Protein 5IQO (pdb70)

Sequence (292 aa):
AKPCCTVSTTNATVDLGDLYSFSLMSAGAASAWHHDVALELTNCCPVGTSRVTASFSGAADSTGYYKNQGTAQNIIQLELQDDSGNTLNTGATKTVQVDDSSQSAHFPLQVRALTVNGGATQGTIEAVIEITYTYSADSRIRIRGYVRNNGAKPCCTVSTTTNATVDLGDLYSFSLMSAGAASAWHDVALELTNCCPVGTSRVTASFSGAADSTGYYKNQGTAQNIQLELQDDSGNTLNTGATKTVQVDDSSSQSAHFPLQQVRALTVNGGATQGTIEAVIEITTYTYSADSRIRIRGYVRN

InterPro domains:
  IPR008966 Adhesion domain superfamily [SSF49401] (27-166)
  IPR036937 Fimbrial-type adhesion domain superfamily [G3DSA:2.60.40.1090] (36-166)
  IPR050263 Bacterial Fimbrial Adherence [PTHR33420] (6-166)

B-factor: mean 20.84, std 8.75, range [9.79, 60.0]

Structure (mmCIF, N/CA/C/O backbone):
data_5IQO
#
_entry.id   5IQO
#
_cell.length_a   48.060
_cell.length_b   61.850
_cell.length_c   50.280
_cell.angle_alpha   90.00
_cell.angle_beta   109.12
_cell.angle_gamma   90.00
#
_symmetry.space_group_name_H-M   'P 1 21 1'
#
loop_
_entity.id
_entity.type
_entity.pdbx_description
1 polymer 'Protein FimG'
2 polymer 'Protein FimF'
3 non-polymer 'COBALT (II) ION'
4 non-polymer 1,2-ETHANEDIOL
5 non-polymer 'PENTAETHYLENE GLYCOL'
6 water water
#
loop_
_atom_site.group_PDB
_atom_site.id
_atom_site.type_symbol
_atom_site.label_atom_id
_atom_site.label_alt_id
_atom_site.label_comp_id
_atom_site.label_asym_id
_atom_site.label_entity_id
_atom_site.label_seq_id
_atom_site.pdbx_PDB_ins_code
_atom_site.Cartn_x
_atom_site.Cartn_y
_atom_site.Cartn_z
_atom_site.occupancy
_atom_site.B_iso_or_equiv
_atom_site.auth_seq_id
_atom_site.auth_comp_id
_atom_site.auth_asym_id
_atom_site.auth_atom_id
_atom_site.pdbx_PDB_model_num
ATOM 1 N N . ALA A 1 1 ? 61.143 16.827 -21.351 1.00 41.69 13 ALA A N 1
ATOM 2 C CA . ALA A 1 1 ? 60.323 17.907 -20.813 1.00 41.20 13 ALA A CA 1
ATOM 3 C C . ALA A 1 1 ? 61.057 18.622 -19.687 1.00 40.61 13 ALA A C 1
ATOM 4 O O . ALA A 1 1 ? 62.058 18.118 -19.177 1.00 41.88 13 ALA A O 1
ATOM 10 N N . LYS A 1 2 ? 60.560 19.793 -19.299 1.00 38.51 14 LYS A N 1
ATOM 11 C CA . LYS A 1 2 ? 61.170 20.556 -18.217 1.00 37.03 14 LYS A CA 1
ATOM 12 C C . LYS A 1 2 ? 60.971 19.821 -16.889 1.00 32.72 14 LYS A C 1
ATOM 13 O O . LYS A 1 2 ? 59.941 19.186 -16.676 1.00 32.51 14 LYS A O 1
ATOM 32 N N . PRO A 1 3 ? 61.960 19.902 -15.989 1.00 29.77 15 PRO A N 1
ATOM 33 C CA . PRO A 1 3 ? 61.835 19.162 -14.734 1.00 28.34 15 PRO A CA 1
ATOM 34 C C . PRO A 1 3 ? 60.945 19.830 -13.695 1.00 27.23 15 PRO A C 1
ATOM 35 O O . PRO A 1 3 ? 60.665 21.034 -13.748 1.00 27.29 15 PRO A O 1
ATOM 46 N N . CYS A 1 4 ? 60.488 19.000 -12.766 1.00 26.28 16 CYS A N 1
ATOM 47 C CA A CYS A 1 4 ? 59.755 19.453 -11.593 0.53 25.96 16 CYS A CA 1
ATOM 48 C CA B CYS A 1 4 ? 59.756 19.457 -11.597 0.47 25.72 16 CYS A CA 1
ATOM 49 C C . CYS A 1 4 ? 60.745 19.782 -10.491 1.00 25.79 16 CYS A C 1
ATOM 50 O O . CYS A 1 4 ? 61.946 19.562 -10.634 1.00 26.80 16 CYS A O 1
ATOM 61 N N . THR A 1 5 ? 60.223 20.304 -9.393 1.00 23.61 17 THR A N 1
ATOM 62 C CA . THR A 1 5 ? 61.001 20.543 -8.192 1.00 24.01 17 THR A CA 1
ATOM 63 C C . THR A 1 5 ? 60.905 19.316 -7.309 1.00 21.44 17 THR A C 1
ATOM 64 O O . THR A 1 5 ? 59.816 18.843 -7.024 1.00 21.07 17 THR A O 1
ATOM 75 N N . VAL A 1 6 ? 62.043 18.797 -6.882 1.00 19.72 18 VAL A N 1
ATOM 76 C CA . VAL A 1 6 ? 62.041 17.663 -5.971 1.00 17.91 18 VAL A CA 1
ATOM 77 C C . VAL A 1 6 ? 61.696 18.176 -4.577 1.00 18.00 18 VAL A C 1
ATOM 78 O O . VAL A 1 6 ? 62.423 18.988 -4.008 1.00 22.13 18 VAL A O 1
ATOM 91 N N . SER A 1 7 ? 60.576 17.706 -4.036 1.00 16.03 19 SER A N 1
ATOM 92 C CA . SER A 1 7 ? 60.136 18.082 -2.697 1.00 17.24 19 SER A CA 1
ATOM 93 C C . SER A 1 7 ? 60.820 17.241 -1.632 1.00 16.92 19 SER A C 1
ATOM 94 O O . SER A 1 7 ? 61.311 17.762 -0.637 1.00 18.55 19 SER A O 1
ATOM 102 N N . THR A 1 8 ? 60.832 15.933 -1.840 1.00 16.57 20 THR A N 1
ATOM 103 C CA . THR A 1 8 ? 61.461 14.986 -0.909 1.00 15.58 20 THR A CA 1
ATOM 104 C C . THR A 1 8 ? 62.842 14.583 -1.410 1.00 15.42 20 THR A C 1
ATOM 105 O O . THR A 1 8 ? 62.989 13.602 -2.131 1.00 17.31 20 THR A O 1
ATOM 116 N N . THR A 1 9 ? 63.849 15.363 -1.052 1.00 16.99 21 THR A N 1
ATOM 117 C CA . THR A 1 9 ? 65.219 15.065 -1.442 1.00 17.50 21 THR A CA 1
ATOM 118 C C . THR A 1 9 ? 65.807 13.914 -0.626 1.00 16.86 21 THR A C 1
ATOM 119 O O . THR A 1 9 ? 66.668 13.178 -1.090 1.00 18.63 21 THR A O 1
ATOM 130 N N . ASN A 1 10 ? 65.376 13.812 0.620 1.00 15.28 22 ASN A N 1
ATOM 131 C CA . ASN A 1 10 ? 65.727 12.707 1.479 1.00 14.24 22 ASN A CA 1
ATOM 132 C C . ASN A 1 10 ? 64.450 12.195 2.059 1.00 14.51 22 ASN A C 1
ATOM 133 O O . ASN A 1 10 ? 63.582 12.980 2.433 1.00 15.56 22 ASN A O 1
ATOM 144 N N . ALA A 1 11 ? 64.332 10.886 2.129 1.00 13.22 23 ALA A N 1
ATOM 145 C CA . ALA A 1 11 ? 63.229 10.257 2.820 1.00 14.57 23 ALA A CA 1
ATOM 146 C C . ALA A 1 11 ? 63.794 9.129 3.642 1.00 16.08 23 ALA A C 1
ATOM 147 O O . ALA A 1 11 ? 64.757 8.473 3.235 1.00 21.46 23 ALA A O 1
ATOM 154 N N . THR A 1 12 ? 63.223 8.936 4.817 1.00 14.20 24 THR A N 1
ATOM 155 C CA . THR A 1 12 ? 63.653 7.885 5.716 1.00 14.40 24 THR A CA 1
ATOM 156 C C . THR A 1 12 ? 62.507 6.941 5.969 1.00 14.67 24 THR A C 1
ATOM 157 O O . THR A 1 12 ? 61.354 7.355 6.087 1.00 15.69 24 THR A O 1
ATOM 168 N N . VAL A 1 13 ? 62.831 5.667 6.071 1.00 13.63 25 VAL A N 1
ATOM 169 C CA . VAL A 1 13 ? 61.873 4.707 6.575 1.00 13.29 25 VAL A CA 1
ATOM 170 C C . VAL A 1 13 ? 62.575 3.918 7.673 1.00 12.55 25 VAL A C 1
ATOM 171 O O . VAL A 1 13 ? 63.680 3.426 7.510 1.00 13.59 25 VAL A O 1
ATOM 184 N N . ASP A 1 14 ? 61.919 3.853 8.818 1.00 12.04 26 ASP A N 1
ATOM 185 C CA . ASP A 1 14 ? 62.444 3.167 9.990 1.00 12.74 26 ASP A CA 1
ATOM 186 C C . ASP A 1 14 ? 61.692 1.859 10.178 1.00 13.26 26 ASP A C 1
ATOM 187 O O . ASP A 1 14 ? 60.521 1.870 10.522 1.00 14.00 26 ASP A O 1
ATOM 196 N N . LEU A 1 15 ? 62.372 0.739 9.937 1.00 12.65 27 LEU A N 1
ATOM 197 C CA . LEU A 1 15 ? 61.797 -0.577 10.148 1.00 14.07 27 LEU A CA 1
ATOM 198 C C . LEU A 1 15 ? 61.690 -0.890 11.628 1.00 16.35 27 LEU A C 1
ATOM 199 O O . LEU A 1 15 ? 61.025 -1.846 12.008 1.00 17.75 27 LEU A O 1
ATOM 215 N N . GLY A 1 16 ? 62.340 -0.079 12.462 1.00 16.06 28 GLY A N 1
ATOM 216 C CA . GLY A 1 16 ? 62.284 -0.266 13.897 1.00 16.29 28 GLY A CA 1
ATOM 217 C C . GLY A 1 16 ? 63.092 -1.446 14.376 1.00 15.55 28 GLY A C 1
ATOM 218 O O . GLY A 1 16 ? 64.033 -1.894 13.725 1.00 17.15 28 GLY A O 1
ATOM 222 N N . ASP A 1 17 ? 62.710 -1.957 15.536 1.00 16.68 29 ASP A N 1
ATOM 223 C CA . ASP A 1 17 ? 63.395 -3.085 16.152 1.00 17.32 29 ASP A CA 1
ATOM 224 C C . ASP A 1 17 ? 62.834 -4.376 15.613 1.00 17.09 29 ASP A C 1
ATOM 225 O O . ASP A 1 17 ? 61.629 -4.650 15.726 1.00 19.70 29 ASP A O 1
ATOM 234 N N . LEU A 1 18 ? 63.709 -5.154 14.999 1.00 15.66 30 LEU A N 1
ATOM 235 C CA . LEU A 1 18 ? 63.379 -6.502 14.565 1.00 14.89 30 LEU A CA 1
ATOM 236 C C . LEU A 1 18 ? 64.066 -7.477 15.505 1.00 14.88 30 LEU A C 1
ATOM 237 O O . LEU A 1 18 ? 64.958 -7.085 16.265 1.00 16.14 30 LEU A O 1
ATOM 253 N N . TYR A 1 19 ? 63.658 -8.739 15.459 1.00 15.31 31 TYR A N 1
ATOM 254 C CA . TYR A 1 19 ? 64.149 -9.723 16.423 1.00 15.36 31 TYR A CA 1
ATOM 255 C C . TYR A 1 19 ? 64.795 -10.895 15.733 1.00 15.14 31 TYR A C 1
ATOM 256 O O . TYR A 1 19 ? 64.199 -11.498 14.855 1.00 16.10 31 TYR A O 1
ATOM 274 N N . SER A 1 20 ? 66.011 -11.221 16.153 1.00 14.11 32 SER A N 1
ATOM 275 C CA . SER A 1 20 ? 66.764 -12.290 15.523 1.00 14.74 32 SER A CA 1
ATOM 276 C C . SER A 1 20 ? 66.000 -13.630 15.495 1.00 14.79 32 SER A C 1
ATOM 277 O O . SER A 1 20 ? 66.086 -14.370 14.527 1.00 15.45 32 SER A O 1
ATOM 285 N N . PHE A 1 21 ? 65.271 -13.963 16.554 1.00 14.98 33 PHE A N 1
ATOM 286 C CA . PHE A 1 21 ? 64.565 -15.244 16.547 1.00 15.48 33 PHE A CA 1
ATOM 287 C C . PHE A 1 21 ? 63.493 -15.270 15.459 1.00 16.87 33 PHE A C 1
ATOM 288 O O . PHE A 1 21 ? 63.250 -16.307 14.822 1.00 18.76 33 PHE A O 1
ATOM 305 N N . SER A 1 22 ? 62.856 -14.130 15.240 1.00 16.69 34 SER A N 1
ATOM 306 C CA . SER A 1 22 ? 61.838 -14.031 14.209 1.00 18.50 34 SER A CA 1
ATOM 307 C C . SER A 1 22 ? 62.445 -14.030 12.817 1.00 18.65 34 SER A C 1
ATOM 308 O O . SER A 1 22 ? 61.740 -14.282 11.848 1.00 20.99 34 SER A O 1
ATOM 316 N N . LEU A 1 23 ? 63.746 -13.762 12.720 1.00 16.81 35 LEU A N 1
ATOM 317 C CA . LEU A 1 23 ? 64.460 -13.749 11.443 1.00 15.88 35 LEU A CA 1
ATOM 318 C C . LEU A 1 23 ? 65.474 -14.884 11.355 1.00 16.59 35 LEU A C 1
ATOM 319 O O . LEU A 1 23 ? 66.500 -14.779 10.684 1.00 17.08 35 LEU A O 1
ATOM 335 N N . MET A 1 24 ? 65.175 -15.986 12.021 1.00 17.02 36 MET A N 1
ATOM 336 C CA . MET A 1 24 ? 66.076 -17.117 12.020 1.00 17.85 36 MET A CA 1
ATOM 337 C C . MET A 1 24 ? 65.883 -17.997 10.790 1.00 16.07 36 MET A C 1
ATOM 338 O O . MET A 1 24 ? 66.842 -18.498 10.215 1.00 17.87 36 MET A O 1
ATOM 352 N N . SER A 1 25 ? 64.641 -18.212 10.395 1.00 14.92 37 SER A N 1
ATOM 353 C CA . SER A 1 25 ? 64.361 -19.096 9.274 1.00 14.37 37 SER A CA 1
ATOM 354 C C . SER A 1 25 ? 64.582 -18.394 7.948 1.00 13.16 37 SER A C 1
ATOM 355 O O . SER A 1 25 ? 64.252 -17.218 7.785 1.00 14.31 37 SER A O 1
ATOM 363 N N . ALA A 1 26 ? 65.112 -19.128 6.976 1.00 12.93 38 ALA A N 1
ATOM 364 C CA . ALA A 1 26 ? 65.161 -18.627 5.619 1.00 14.11 38 ALA A CA 1
ATOM 365 C C . ALA A 1 26 ? 63.763 -18.212 5.207 1.00 13.07 38 ALA A C 1
ATOM 366 O O . ALA A 1 26 ? 62.780 -18.902 5.487 1.00 13.23 38 ALA A O 1
ATOM 373 N N . GLY A 1 27 ? 63.666 -17.063 4.557 1.00 12.18 39 GLY A N 1
ATOM 374 C CA . GLY A 1 27 ? 62.384 -16.546 4.121 1.00 12.67 39 GLY A CA 1
ATOM 375 C C . GLY A 1 27 ? 61.628 -15.706 5.129 1.00 12.19 39 GLY A C 1
ATOM 376 O O . GLY A 1 27 ? 60.559 -15.202 4.827 1.00 12.76 39 GLY A O 1
ATOM 380 N N . ALA A 1 28 ? 62.156 -15.543 6.331 1.00 12.55 40 ALA A N 1
ATOM 381 C CA . ALA A 1 28 ? 61.533 -14.635 7.293 1.00 11.73 40 ALA A CA 1
ATOM 382 C C . ALA A 1 28 ? 61.686 -13.181 6.850 1.00 11.69 40 ALA A C 1
ATOM 383 O O . ALA A 1 28 ? 62.647 -12.814 6.176 1.00 13.32 40 ALA A O 1
ATOM 390 N N . ALA A 1 29 ? 60.737 -12.349 7.252 1.00 12.06 41 ALA A N 1
ATOM 391 C CA . ALA A 1 29 ? 60.753 -10.942 6.866 1.00 12.42 41 ALA A CA 1
ATOM 392 C C . ALA A 1 29 ? 60.050 -10.078 7.886 1.00 12.73 41 ALA A C 1
ATOM 393 O O . ALA A 1 29 ? 59.233 -10.537 8.678 1.00 15.05 41 ALA A O 1
ATOM 400 N N . SER A 1 30 ? 60.375 -8.801 7.846 1.00 12.09 42 SER A N 1
ATOM 401 C CA . SER A 1 30 ? 59.591 -7.808 8.559 1.00 12.15 42 SER A CA 1
ATOM 402 C C . SER A 1 30 ? 58.304 -7.485 7.828 1.00 11.96 42 SER A C 1
ATOM 403 O O . SER A 1 30 ? 58.109 -7.827 6.656 1.00 12.84 42 SER A O 1
ATOM 411 N N . ALA A 1 31 ? 57.447 -6.748 8.514 1.00 12.98 43 ALA A N 1
ATOM 412 C CA . ALA A 1 31 ? 56.323 -6.119 7.868 1.00 13.56 43 ALA A CA 1
ATOM 413 C C . ALA A 1 31 ? 56.807 -5.084 6.860 1.00 11.72 43 ALA A C 1
ATOM 414 O O . ALA A 1 31 ? 57.939 -4.598 6.928 1.00 12.99 43 ALA A O 1
ATOM 421 N N . TRP A 1 32 ? 55.937 -4.755 5.915 1.00 11.65 44 TRP A N 1
ATOM 422 C CA . TRP A 1 32 ? 56.152 -3.647 5.007 1.00 11.00 44 TRP A CA 1
ATOM 423 C C . TRP A 1 32 ? 55.979 -2.323 5.730 1.00 12.07 44 TRP A C 1
ATOM 424 O O . TRP A 1 32 ? 55.096 -2.177 6.570 1.00 14.33 44 TRP A O 1
ATOM 445 N N . HIS A 1 33 ? 56.829 -1.371 5.374 1.00 11.03 45 HIS A N 1
ATOM 446 C CA A HIS A 1 33 ? 56.799 0.006 5.893 0.56 11.59 45 HIS A CA 1
ATOM 447 C CA B HIS A 1 33 ? 56.697 -0.015 5.891 0.44 12.05 45 HIS A CA 1
ATOM 448 C C . HIS A 1 33 ? 56.748 0.991 4.749 1.00 11.66 45 HIS A C 1
ATOM 449 O O . HIS A 1 33 ? 57.467 0.831 3.776 1.00 12.46 45 HIS A O 1
ATOM 476 N N . ASP A 1 34 ? 55.898 1.998 4.854 1.00 11.13 46 ASP A N 1
ATOM 477 C CA . ASP A 1 34 ? 55.724 2.976 3.786 1.00 11.54 46 ASP A CA 1
ATOM 478 C C . ASP A 1 34 ? 56.855 3.966 3.693 1.00 10.81 46 ASP A C 1
ATOM 479 O O . ASP A 1 34 ? 57.430 4.368 4.699 1.00 12.25 46 ASP A O 1
ATOM 488 N N . VAL A 1 35 ? 57.132 4.396 2.473 1.00 10.99 47 VAL A N 1
ATOM 489 C CA . VAL A 1 35 ? 57.944 5.581 2.230 1.00 11.21 47 VAL A CA 1
ATOM 490 C C . VAL A 1 35 ? 57.464 6.156 0.896 1.00 11.41 47 VAL A C 1
ATOM 491 O O . VAL A 1 35 ? 57.038 5.408 0.021 1.00 13.61 47 VAL A O 1
ATOM 504 N N . ALA A 1 36 ? 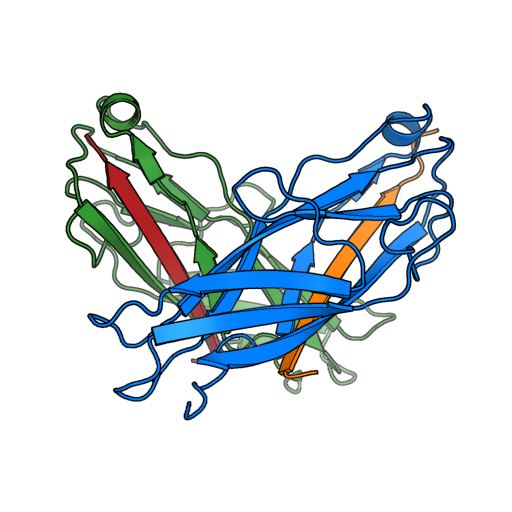57.558 7.463 0.713 1.00 12.73 48 ALA A N 1
ATOM 505 C CA . ALA A 1 36 ? 57.081 8.080 -0.509 1.00 12.68 48 ALA A CA 1
ATOM 506 C C . ALA A 1 36 ? 57.988 9.201 -0.982 1.00 12.37 48 ALA A C 1
ATOM 507 O O . ALA A 1 36 ? 58.692 9.834 -0.195 1.00 13.47 48 ALA A O 1
ATOM 514 N N . LEU A 1 37 ? 57.952 9.425 -2.291 1.00 12.90 49 LEU A N 1
ATOM 515 C CA . LEU A 1 37 ? 58.696 10.508 -2.921 1.00 12.69 49 LEU A CA 1
ATOM 516 C C . LEU A 1 37 ? 57.715 11.471 -3.571 1.00 13.66 49 LEU A C 1
ATOM 517 O O . LEU A 1 37 ? 56.679 11.051 -4.066 1.00 15.06 49 LEU A O 1
ATOM 533 N N . GLU A 1 38 ? 58.036 12.758 -3.560 1.00 13.64 50 GLU A N 1
ATOM 534 C CA . GLU A 1 38 ? 57.134 13.756 -4.119 1.00 15.07 50 GLU A CA 1
ATOM 535 C C . GLU A 1 38 ? 57.869 14.852 -4.880 1.00 14.19 50 GLU A C 1
ATOM 536 O O . GLU A 1 38 ? 58.930 15.311 -4.464 1.00 15.33 50 GLU A O 1
ATOM 548 N N . LEU A 1 39 ? 57.285 15.232 -6.011 1.00 15.75 51 LEU A N 1
ATOM 549 C CA . LEU A 1 39 ? 57.740 16.355 -6.822 1.00 16.31 51 LEU A CA 1
ATOM 550 C C . LEU A 1 39 ? 56.609 17.344 -6.972 1.00 17.97 51 LEU A C 1
ATOM 551 O O . LEU A 1 39 ? 55.442 16.963 -7.050 1.00 18.30 51 LEU A O 1
ATOM 567 N N . THR A 1 40 ? 56.972 18.618 -7.017 1.00 19.07 52 THR A N 1
ATOM 568 C CA . THR A 1 40 ? 56.002 19.701 -7.059 1.00 21.68 52 THR A CA 1
ATOM 569 C C . THR A 1 40 ? 56.397 20.706 -8.134 1.00 23.78 52 THR A C 1
ATOM 570 O O . THR A 1 40 ? 57.480 20.606 -8.732 1.00 24.10 52 THR A O 1
ATOM 581 N N . ASN A 1 41 ? 55.508 21.671 -8.368 1.00 26.17 53 ASN A N 1
ATOM 582 C CA . ASN A 1 41 ? 55.738 22.718 -9.345 1.00 28.42 53 ASN A CA 1
ATOM 583 C C . ASN A 1 41 ? 56.125 22.162 -10.694 1.00 29.04 53 ASN A C 1
ATOM 584 O O . ASN A 1 41 ? 57.034 22.675 -11.344 1.00 29.87 53 ASN A O 1
ATOM 595 N N . CYS A 1 42 ? 55.435 21.114 -11.118 1.00 28.98 54 CYS A N 1
ATOM 596 C CA A CYS A 1 42 ? 55.706 20.512 -12.413 0.63 29.14 54 CYS A CA 1
ATOM 597 C CA B CYS A 1 42 ? 55.701 20.504 -12.410 0.37 30.13 54 CYS A CA 1
ATOM 598 C C . CYS A 1 42 ? 55.260 21.457 -13.524 1.00 30.67 54 CYS A C 1
ATOM 599 O O . CYS A 1 42 ? 54.109 21.904 -13.545 1.00 30.55 54 CYS A O 1
ATOM 610 N N . PRO A 1 43 ? 56.174 21.789 -14.454 1.00 32.24 55 PRO A N 1
ATOM 611 C CA . PRO A 1 43 ? 55.809 22.733 -15.513 1.00 35.05 55 PRO A CA 1
ATOM 612 C C . PRO A 1 43 ? 54.727 22.202 -16.441 1.00 37.06 55 PRO A C 1
ATOM 613 O O . PRO A 1 43 ? 54.598 20.997 -16.631 1.00 37.05 55 PRO A O 1
ATOM 624 N N . VAL A 1 44 ? 53.959 23.115 -17.025 1.00 40.25 56 VAL A N 1
ATOM 625 C CA . VAL A 1 44 ? 52.979 22.754 -18.031 1.00 42.19 56 VAL A CA 1
ATOM 626 C C . VAL A 1 44 ? 53.726 22.045 -19.154 1.00 41.65 56 VAL A C 1
ATOM 627 O O . VAL A 1 44 ? 54.818 22.464 -19.533 1.00 42.30 56 VAL A O 1
ATOM 640 N N . GLY A 1 45 ? 53.171 20.939 -19.640 1.00 40.92 57 GLY A N 1
ATOM 641 C CA . GLY A 1 45 ? 53.813 20.159 -20.689 1.00 39.67 57 GLY A CA 1
ATOM 642 C C . GLY A 1 45 ? 54.549 18.932 -20.181 1.00 38.40 57 GLY A C 1
ATOM 643 O O . GLY A 1 45 ? 54.789 17.990 -20.936 1.00 39.08 57 GLY A O 1
ATOM 647 N N . THR A 1 46 ? 54.913 18.940 -18.904 1.00 36.21 58 THR A N 1
ATOM 648 C CA . THR A 1 46 ? 55.506 17.766 -18.282 1.00 33.90 58 THR A CA 1
ATOM 649 C C . THR A 1 46 ? 54.376 16.963 -17.664 1.00 32.45 58 THR A C 1
ATOM 650 O O . THR A 1 46 ? 53.699 17.438 -16.745 1.00 32.54 58 THR A O 1
ATOM 661 N N . SER A 1 47 ? 54.158 15.759 -18.185 1.00 31.31 59 SER A N 1
ATOM 662 C CA . SER A 1 47 ? 53.015 14.947 -17.776 1.00 30.51 59 SER A CA 1
ATOM 663 C C . SER A 1 47 ? 53.403 13.616 -17.152 1.00 28.35 59 SER A C 1
ATOM 664 O O . SER A 1 47 ? 52.549 12.945 -16.578 1.00 27.70 59 SER A O 1
ATOM 672 N N . ARG A 1 48 ? 54.674 13.229 -17.276 1.00 26.42 60 ARG A N 1
ATOM 673 C CA . ARG A 1 48 ? 55.157 11.999 -16.658 1.00 26.64 60 ARG A CA 1
ATOM 674 C C . ARG A 1 48 ? 56.498 12.188 -15.987 1.00 22.92 60 ARG A C 1
ATOM 675 O O . ARG A 1 48 ? 57.368 12.913 -16.482 1.00 23.29 60 ARG A O 1
ATOM 696 N N . VAL A 1 49 ? 56.655 11.511 -14.856 1.00 20.11 61 VAL A N 1
ATOM 697 C CA . VAL A 1 49 ? 57.924 11.476 -14.151 1.00 18.44 61 VAL A CA 1
ATOM 698 C C . VAL A 1 49 ? 58.330 10.027 -14.011 1.00 17.50 61 VAL A C 1
ATOM 699 O O . VAL A 1 49 ? 57.555 9.205 -13.537 1.00 17.56 61 VAL A O 1
ATOM 712 N N . THR A 1 50 ? 59.568 9.729 -14.397 1.00 15.02 62 THR A N 1
ATOM 713 C CA . THR A 1 50 ? 60.150 8.398 -14.235 1.00 16.12 62 THR A CA 1
ATOM 714 C C . THR A 1 50 ? 61.241 8.481 -13.191 1.00 14.71 62 THR A C 1
ATOM 715 O O . THR A 1 50 ? 62.144 9.315 -13.288 1.00 15.68 62 THR A O 1
ATOM 726 N N . ALA A 1 51 ? 61.128 7.625 -12.184 1.00 14.75 63 ALA A N 1
ATOM 727 C CA . ALA A 1 51 ? 62.139 7.451 -11.159 1.00 14.18 63 ALA A CA 1
ATOM 728 C C . ALA A 1 51 ? 62.984 6.232 -11.513 1.00 13.78 63 ALA A C 1
ATOM 729 O O . ALA A 1 51 ? 62.440 5.163 -11.777 1.00 15.44 63 ALA A O 1
ATOM 736 N N . SER A 1 52 ? 64.305 6.407 -11.510 1.00 13.32 64 SER A N 1
ATOM 737 C CA . SER A 1 52 ? 65.249 5.318 -11.696 1.00 13.79 64 SER A CA 1
ATOM 738 C C . SER A 1 52 ? 65.968 5.083 -10.387 1.00 12.54 64 SER A C 1
ATOM 739 O O . SER A 1 52 ? 66.547 6.006 -9.811 1.00 13.85 64 SER A O 1
ATOM 747 N N . PHE A 1 53 ? 65.969 3.832 -9.946 1.00 13.36 65 PHE A N 1
ATOM 748 C CA . PHE A 1 53 ? 66.464 3.441 -8.633 1.00 12.69 65 PHE A CA 1
ATOM 749 C C . PHE A 1 53 ? 67.821 2.787 -8.761 1.00 13.87 65 PHE A C 1
ATOM 750 O O . PHE A 1 53 ? 68.083 2.024 -9.693 1.00 15.56 65 PHE A O 1
ATOM 767 N N . SER A 1 54 ? 68.699 3.086 -7.818 1.00 14.90 66 SER A N 1
ATOM 768 C CA . SER A 1 54 ? 69.984 2.409 -7.777 1.00 15.58 66 SER A CA 1
ATOM 769 C C . SER A 1 54 ? 70.485 2.296 -6.344 1.00 14.75 66 SER A C 1
ATOM 770 O O . SER A 1 54 ? 70.162 3.102 -5.486 1.00 17.24 66 SER A O 1
ATOM 778 N N . GLY A 1 55 ? 71.258 1.261 -6.086 1.00 13.26 67 GLY A N 1
ATOM 779 C CA . GLY A 1 55 ? 71.869 1.102 -4.786 1.00 12.63 67 GLY A CA 1
ATOM 780 C C . GLY A 1 55 ? 72.631 -0.192 -4.754 1.00 14.04 67 GLY A C 1
ATOM 781 O O . GLY A 1 55 ? 72.486 -1.016 -5.643 1.00 16.19 67 GLY A O 1
ATOM 785 N N . ALA A 1 56 ? 73.429 -0.392 -3.721 1.00 14.02 68 ALA A N 1
ATOM 786 C CA . ALA A 1 56 ? 74.251 -1.592 -3.647 1.00 15.22 68 ALA A CA 1
ATOM 787 C C . ALA A 1 56 ? 73.378 -2.818 -3.407 1.00 14.90 68 ALA A C 1
ATOM 788 O O . ALA A 1 56 ? 72.607 -2.847 -2.455 1.00 16.16 68 ALA A O 1
ATOM 795 N N . ALA A 1 57 ? 73.510 -3.819 -4.266 1.00 15.39 69 ALA A N 1
ATOM 796 C CA . ALA A 1 57 ? 72.776 -5.064 -4.127 1.00 14.78 69 ALA A CA 1
ATOM 797 C C . ALA A 1 57 ? 73.712 -6.159 -3.665 1.00 13.99 69 ALA A C 1
ATOM 798 O O . ALA A 1 57 ? 74.926 -6.057 -3.847 1.00 16.05 69 ALA A O 1
ATOM 805 N N . ASP A 1 58 ? 73.152 -7.212 -3.082 1.00 13.81 70 ASP A N 1
ATOM 806 C CA . ASP A 1 58 ? 73.948 -8.373 -2.725 1.00 14.09 70 ASP A CA 1
ATOM 807 C C . ASP A 1 58 ? 73.582 -9.545 -3.624 1.00 13.88 70 ASP A C 1
ATOM 808 O O . ASP A 1 58 ? 72.889 -9.378 -4.633 1.00 13.36 70 ASP A O 1
ATOM 817 N N . SER A 1 59 ? 74.063 -10.728 -3.272 1.00 15.05 71 SER A N 1
ATOM 818 C CA . SER A 1 59 ? 73.898 -11.889 -4.140 1.00 14.42 71 SER A CA 1
ATOM 819 C C . SER A 1 59 ? 72.465 -12.390 -4.262 1.00 15.06 71 SER A C 1
ATOM 820 O O . SER A 1 59 ? 72.182 -13.233 -5.106 1.00 16.77 71 SER A O 1
ATOM 828 N N . THR A 1 60 ? 71.562 -11.884 -3.437 1.00 13.77 72 THR A N 1
ATOM 829 C CA . THR A 1 60 ? 70.140 -12.196 -3.586 1.00 13.83 72 THR A CA 1
ATOM 830 C C . THR A 1 60 ? 69.443 -11.291 -4.611 1.00 13.58 72 THR A C 1
ATOM 831 O O . THR A 1 60 ? 68.289 -11.526 -4.959 1.00 15.40 72 THR A O 1
ATOM 842 N N . GLY A 1 61 ? 70.134 -10.242 -5.047 1.00 12.44 73 GLY A N 1
ATOM 843 C CA . GLY A 1 61 ? 69.558 -9.239 -5.924 1.00 11.16 73 GLY A CA 1
ATOM 844 C C . GLY A 1 61 ? 68.888 -8.081 -5.212 1.00 10.76 73 GLY A C 1
ATOM 845 O O . GLY A 1 61 ? 68.694 -7.017 -5.794 1.00 12.11 73 GLY A O 1
ATOM 849 N N . TYR A 1 62 ? 68.522 -8.285 -3.956 1.00 10.67 74 TYR A N 1
ATOM 850 C CA . TYR A 1 62 ? 67.943 -7.223 -3.153 1.00 10.86 74 TYR A CA 1
ATOM 851 C C . TYR A 1 62 ? 69.015 -6.244 -2.686 1.00 10.57 74 TYR A C 1
ATOM 852 O O . TYR A 1 62 ? 70.205 -6.486 -2.877 1.00 11.76 74 TYR A O 1
ATOM 870 N N . TYR A 1 63 ? 68.598 -5.139 -2.080 1.00 10.50 75 TYR A N 1
ATOM 871 C CA . TYR A 1 63 ? 69.551 -4.167 -1.571 1.00 11.06 75 TYR A CA 1
ATOM 872 C C . TYR A 1 63 ? 70.299 -4.723 -0.366 1.00 11.31 75 TYR A C 1
ATOM 873 O O . TYR A 1 63 ? 69.705 -5.321 0.529 1.00 11.87 75 TYR A O 1
ATOM 891 N N . LYS A 1 64 ? 71.614 -4.527 -0.364 1.00 12.18 76 LYS A N 1
ATOM 892 C CA . LYS A 1 64 ? 72.477 -5.041 0.689 1.00 12.87 76 LYS A CA 1
ATOM 893 C C . LYS A 1 64 ? 72.392 -4.196 1.947 1.00 12.89 76 LYS A C 1
ATOM 894 O O . LYS A 1 64 ? 72.342 -2.971 1.880 1.00 14.16 76 LYS A O 1
ATOM 913 N N . ASN A 1 65 ? 72.362 -4.846 3.101 1.00 13.11 77 ASN A N 1
ATOM 914 C CA . ASN A 1 65 ? 72.492 -4.112 4.340 1.00 13.34 77 ASN A CA 1
ATOM 915 C C . ASN A 1 65 ? 73.922 -3.611 4.495 1.00 13.37 77 ASN A C 1
ATOM 916 O O . ASN A 1 65 ? 74.877 -4.390 4.393 1.00 14.75 77 ASN A O 1
ATOM 927 N N . GLN A 1 66 ? 74.075 -2.310 4.736 1.00 13.72 78 GLN A N 1
ATOM 928 C CA . GLN A 1 66 ? 75.383 -1.720 5.015 1.00 15.81 78 GLN A CA 1
ATOM 929 C C . GLN A 1 66 ? 75.626 -1.524 6.500 1.00 15.68 78 GLN A C 1
ATOM 930 O O . GLN A 1 66 ? 76.705 -1.063 6.888 1.00 16.84 78 GLN A O 1
ATOM 944 N N . GLY A 1 67 ? 74.632 -1.866 7.320 1.00 14.12 79 GLY A N 1
ATOM 945 C CA . GLY A 1 67 ? 74.777 -1.874 8.766 1.00 14.59 79 GLY A CA 1
ATOM 946 C C . GLY A 1 67 ? 75.471 -3.135 9.238 1.00 15.21 79 GLY A C 1
ATOM 947 O O . GLY A 1 67 ? 76.001 -3.910 8.441 1.00 17.67 79 GLY A O 1
ATOM 951 N N . THR A 1 68 ? 75.452 -3.369 10.543 1.00 14.96 80 THR A N 1
ATOM 952 C CA . THR A 1 68 ? 76.229 -4.463 11.115 1.00 16.23 80 THR A CA 1
ATOM 953 C C . THR A 1 68 ? 75.453 -5.778 11.218 1.00 15.54 80 THR A C 1
ATOM 954 O O . THR A 1 68 ? 76.064 -6.815 11.391 1.00 17.45 80 THR A O 1
ATOM 965 N N . ALA A 1 69 ? 74.128 -5.751 11.106 1.00 14.66 81 ALA A N 1
ATOM 966 C CA . ALA A 1 69 ? 73.346 -6.985 11.075 1.00 13.88 81 ALA A CA 1
ATOM 967 C C . ALA A 1 69 ? 73.659 -7.778 9.818 1.00 15.41 81 ALA A C 1
ATOM 968 O O . ALA A 1 69 ? 73.677 -7.227 8.721 1.00 17.11 81 ALA A O 1
ATOM 975 N N . GLN A 1 70 ? 73.926 -9.063 9.980 1.00 15.30 82 GLN A N 1
ATOM 976 C CA . GLN A 1 70 ? 74.265 -9.921 8.851 1.00 15.99 82 GLN A CA 1
ATOM 977 C C . GLN A 1 70 ? 73.066 -10.740 8.411 1.00 14.95 82 GLN A C 1
ATOM 978 O O . GLN A 1 70 ? 72.146 -10.958 9.176 1.00 14.89 82 GLN A O 1
ATOM 992 N N . ASN A 1 71 ? 73.076 -11.141 7.151 1.00 14.27 83 ASN A N 1
ATOM 993 C CA . ASN A 1 71 ? 72.058 -12.022 6.571 1.00 14.25 83 ASN A CA 1
ATOM 994 C C . ASN A 1 71 ? 70.704 -11.354 6.509 1.00 15.97 83 ASN A C 1
ATOM 995 O O . ASN A 1 71 ? 69.683 -11.972 6.712 1.00 18.17 83 ASN A O 1
ATOM 1006 N N . ILE A 1 72 ? 70.729 -10.067 6.210 1.00 15.29 84 ILE A N 1
ATOM 1007 C CA A ILE A 1 72 ? 69.495 -9.371 5.966 0.44 15.01 84 ILE A CA 1
ATOM 1008 C CA B ILE A 1 72 ? 69.536 -9.225 6.044 0.56 15.48 84 ILE A CA 1
ATOM 1009 C C . ILE A 1 72 ? 69.651 -8.537 4.702 1.00 13.76 84 ILE A C 1
ATOM 1010 O O . ILE A 1 72 ? 70.700 -7.941 4.432 1.00 15.54 84 ILE A O 1
ATOM 1041 N N . GLN A 1 73 ? 68.603 -8.561 3.898 1.00 11.98 85 GLN A N 1
ATOM 1042 C CA . GLN A 1 73 ? 68.558 -7.698 2.732 1.00 12.08 85 GLN A CA 1
ATOM 1043 C C . GLN A 1 73 ? 67.295 -6.853 2.791 1.00 11.31 85 GLN A C 1
ATOM 1044 O O . GLN A 1 73 ? 66.410 -7.089 3.615 1.00 11.90 85 GLN A O 1
ATOM 1058 N N . LEU A 1 74 ? 67.243 -5.854 1.923 1.00 10.42 86 LEU A N 1
ATOM 1059 C CA . LEU A 1 74 ? 66.144 -4.901 1.921 1.00 10.26 86 LEU A CA 1
ATOM 1060 C C . LEU A 1 74 ? 65.450 -4.958 0.587 1.00 10.17 86 LEU A C 1
ATOM 1061 O O . LEU A 1 74 ? 66.086 -4.905 -0.459 1.00 10.74 86 LEU A O 1
ATOM 1077 N N . GLU A 1 75 ? 64.120 -5.043 0.635 1.00 9.92 87 GLU A N 1
ATOM 1078 C CA . GLU A 1 75 ? 63.295 -5.038 -0.564 1.00 10.45 87 GLU A CA 1
ATOM 1079 C C . GLU A 1 75 ? 62.452 -3.778 -0.643 1.00 10.52 87 GLU A C 1
ATOM 1080 O O . GLU A 1 75 ? 61.743 -3.448 0.311 1.00 11.36 87 GLU A O 1
ATOM 1092 N N . LEU A 1 76 ? 62.527 -3.098 -1.788 1.00 10.58 88 LEU A N 1
ATOM 1093 C CA . LEU A 1 76 ? 61.709 -1.938 -2.131 1.00 10.60 88 LEU A CA 1
ATOM 1094 C C . LEU A 1 76 ? 60.685 -2.341 -3.179 1.00 10.03 88 LEU A C 1
ATOM 1095 O O . LEU A 1 76 ? 61.034 -2.998 -4.146 1.00 11.39 88 LEU A O 1
ATOM 1111 N N . GLN A 1 77 ? 59.426 -1.959 -2.963 1.00 11.68 89 GLN A N 1
ATOM 1112 C CA . GLN A 1 77 ? 58.367 -2.145 -3.949 1.00 12.37 89 GLN A CA 1
ATOM 1113 C C . GLN A 1 77 ? 57.596 -0.868 -4.138 1.00 12.26 89 GLN A C 1
ATOM 1114 O O . GLN A 1 77 ? 57.655 0.047 -3.299 1.00 12.56 89 GLN A O 1
ATOM 1128 N N . ASP A 1 78 ? 56.859 -0.812 -5.239 1.00 12.80 90 ASP A N 1
ATOM 1129 C CA . ASP A 1 78 ? 55.860 0.233 -5.427 1.00 13.31 90 ASP A CA 1
ATOM 1130 C C . ASP A 1 78 ? 54.560 -0.172 -4.736 1.00 15.18 90 ASP A C 1
ATOM 1131 O O . ASP A 1 78 ? 54.582 -1.008 -3.843 1.00 16.06 90 ASP A O 1
ATOM 1140 N N . ASP A 1 79 ? 53.443 0.430 -5.124 1.00 16.75 91 ASP A N 1
ATOM 1141 C CA . ASP A 1 79 ? 52.164 0.106 -4.481 1.00 18.95 91 ASP A CA 1
ATOM 1142 C C . ASP A 1 79 ? 51.357 -0.929 -5.253 1.00 19.25 91 ASP A C 1
ATOM 1143 O O . ASP A 1 79 ? 50.171 -1.139 -4.974 1.00 21.37 91 ASP A O 1
ATOM 1152 N N . SER A 1 80 ? 51.990 -1.572 -6.227 1.00 18.27 92 SER A N 1
ATOM 1153 C CA . SER A 1 80 ? 51.296 -2.444 -7.166 1.00 18.87 92 SER A CA 1
ATOM 1154 C C . SER A 1 80 ? 51.960 -3.804 -7.315 1.00 16.76 92 SER A C 1
ATOM 1155 O O . SER A 1 80 ? 51.707 -4.502 -8.291 1.00 18.81 92 SER A O 1
ATOM 1163 N N . GLY A 1 81 ? 52.797 -4.184 -6.356 1.00 15.24 93 GLY A N 1
ATOM 1164 C CA . GLY A 1 81 ? 53.437 -5.487 -6.364 1.00 14.21 93 GLY A CA 1
ATOM 1165 C C . GLY A 1 81 ? 54.688 -5.601 -7.199 1.00 13.47 93 GLY A C 1
ATOM 1166 O O . GLY A 1 81 ? 55.150 -6.711 -7.454 1.00 15.63 93 GLY A O 1
ATOM 1170 N N . ASN A 1 82 ? 55.248 -4.473 -7.614 1.00 12.71 94 ASN A N 1
ATOM 1171 C CA . ASN A 1 82 ? 56.478 -4.497 -8.392 1.00 13.26 94 ASN A CA 1
ATOM 1172 C C . ASN A 1 82 ? 57.684 -4.237 -7.511 1.00 12.32 94 ASN A C 1
ATOM 1173 O O . ASN A 1 82 ? 57.732 -3.233 -6.805 1.00 13.01 94 ASN A O 1
ATOM 1184 N N . THR A 1 83 ? 58.662 -5.136 -7.565 1.00 13.11 95 THR A N 1
ATOM 1185 C CA . THR A 1 83 ? 59.907 -4.955 -6.839 1.00 13.00 95 THR A CA 1
ATOM 1186 C C . THR A 1 83 ? 60.790 -4.017 -7.646 1.00 12.39 95 THR A C 1
ATOM 1187 O O . THR A 1 83 ? 60.885 -4.138 -8.873 1.00 15.44 95 THR A O 1
ATOM 1198 N N . LEU A 1 84 ? 61.459 -3.114 -6.939 1.00 11.78 96 LEU A N 1
ATOM 1199 C CA . LEU A 1 84 ? 62.282 -2.081 -7.550 1.00 12.73 96 LEU A CA 1
ATOM 1200 C C . LEU A 1 84 ? 63.734 -2.241 -7.119 1.00 11.66 96 LEU A C 1
ATOM 1201 O O . LEU A 1 84 ? 64.294 -1.395 -6.438 1.00 12.65 96 LEU A O 1
ATOM 1217 N N . ASN A 1 85 ? 64.340 -3.356 -7.509 1.00 12.15 97 ASN A N 1
ATOM 1218 C CA . ASN A 1 85 ? 65.754 -3.607 -7.253 1.00 12.62 97 ASN A CA 1
ATOM 1219 C C . ASN A 1 85 ? 66.607 -2.669 -8.083 1.00 12.16 97 ASN A C 1
ATOM 1220 O O . ASN A 1 85 ? 66.105 -1.940 -8.924 1.00 13.65 97 ASN A O 1
ATOM 1231 N N . THR A 1 86 ? 67.910 -2.689 -7.864 1.00 12.38 98 THR A N 1
ATOM 1232 C CA . THR A 1 86 ? 68.749 -1.692 -8.497 1.00 12.44 98 THR A CA 1
ATOM 1233 C C . THR A 1 86 ? 68.628 -1.728 -10.027 1.00 13.04 98 THR A C 1
ATOM 1234 O O . THR A 1 86 ? 68.636 -2.796 -10.642 1.00 14.77 98 THR A O 1
ATOM 1245 N N . GLY A 1 87 ? 68.485 -0.546 -10.621 1.00 12.20 99 GLY A N 1
ATOM 1246 C CA . GLY A 1 87 ? 68.265 -0.419 -12.048 1.00 14.21 99 GLY A CA 1
ATOM 1247 C C . GLY A 1 87 ? 66.818 -0.316 -12.459 1.00 15.05 99 GLY A C 1
ATOM 1248 O O . GLY A 1 87 ? 66.547 0.031 -13.595 1.00 16.78 99 GLY A O 1
ATOM 1252 N N . ALA A 1 88 ? 65.891 -0.606 -11.556 1.00 14.09 100 ALA A N 1
ATOM 1253 C CA . ALA A 1 88 ? 64.460 -0.531 -11.851 1.00 14.27 100 ALA A CA 1
ATOM 1254 C C . ALA A 1 88 ? 64.014 0.890 -12.094 1.00 13.96 100 ALA A C 1
ATOM 1255 O O . ALA A 1 88 ? 64.638 1.856 -11.620 1.00 14.92 100 ALA A O 1
ATOM 1262 N N . THR A 1 89 ? 62.918 1.017 -12.829 1.00 14.96 101 THR A N 1
ATOM 1263 C CA . THR A 1 89 ? 62.269 2.290 -13.006 1.00 16.48 101 THR A CA 1
ATOM 1264 C C . THR A 1 89 ? 60.790 2.187 -12.679 1.00 15.59 101 THR A C 1
ATOM 1265 O O . THR A 1 89 ? 60.193 1.109 -12.726 1.00 17.75 101 THR A O 1
ATOM 1276 N N . LYS A 1 90 ? 60.214 3.338 -12.357 1.00 15.11 102 LYS A N 1
ATOM 1277 C CA . LYS A 1 90 ? 58.792 3.477 -12.108 1.00 14.67 102 LYS A CA 1
ATOM 1278 C C . LYS A 1 90 ? 58.360 4.816 -12.682 1.00 15.50 102 LYS A C 1
ATOM 1279 O O . LYS A 1 90 ? 59.013 5.828 -12.468 1.00 15.80 102 LYS A O 1
ATOM 1298 N N . THR A 1 91 ? 57.263 4.814 -13.432 1.00 16.59 103 THR A N 1
ATOM 1299 C CA . THR A 1 91 ? 56.732 6.027 -14.030 1.00 16.95 103 THR A CA 1
ATOM 1300 C C . THR A 1 91 ? 55.339 6.321 -13.499 1.00 18.09 103 THR A C 1
ATOM 1301 O O . THR A 1 91 ? 54.496 5.427 -13.377 1.00 19.33 103 THR A O 1
ATOM 1312 N N . VAL A 1 92 ? 55.110 7.589 -13.178 1.00 18.02 104 VAL A N 1
ATOM 1313 C CA . VAL A 1 92 ? 53.802 8.054 -12.726 1.00 18.27 104 VAL A CA 1
ATOM 1314 C C . VAL A 1 92 ? 53.394 9.291 -13.512 1.00 20.46 104 VAL A C 1
ATOM 1315 O O . VAL A 1 92 ? 54.226 9.978 -14.101 1.00 21.02 104 VAL A O 1
ATOM 1328 N N . GLN A 1 93 ? 52.096 9.556 -13.515 1.00 23.37 105 GLN A N 1
ATOM 1329 C CA . GLN A 1 93 ? 51.526 10.699 -14.199 1.00 26.00 105 GLN A CA 1
ATOM 1330 C C . GLN A 1 93 ? 51.560 11.912 -13.274 1.00 25.69 105 GLN A C 1
ATOM 1331 O O . GLN A 1 93 ? 51.432 11.780 -12.056 1.00 26.65 105 GLN A O 1
ATOM 1345 N N . VAL A 1 94 ? 51.765 13.089 -13.850 1.00 25.24 106 VAL A N 1
ATOM 1346 C CA . VAL A 1 94 ? 51.674 14.338 -13.112 1.00 26.17 106 VAL A CA 1
ATOM 1347 C C . VAL A 1 94 ? 50.204 14.665 -12.914 1.00 28.01 106 VAL A C 1
ATOM 1348 O O . VAL A 1 94 ? 49.412 14.498 -13.834 1.00 29.03 106 VAL A O 1
ATOM 1361 N N . ASP A 1 95 ? 49.853 15.106 -11.711 1.00 29.35 107 ASP A N 1
ATOM 1362 C CA . ASP A 1 95 ? 48.512 15.594 -11.392 1.00 33.42 107 ASP A CA 1
ATOM 1363 C C . ASP A 1 95 ? 48.440 17.069 -11.755 1.00 35.43 107 ASP A C 1
ATOM 1364 O O . ASP A 1 95 ? 49.010 17.903 -11.061 1.00 35.74 107 ASP A O 1
ATOM 1373 N N . ASP A 1 96 ? 47.737 17.386 -12.838 1.00 38.49 108 ASP A N 1
ATOM 1374 C CA . ASP A 1 96 ? 47.650 18.761 -13.324 1.00 41.21 108 ASP A CA 1
ATOM 1375 C C . ASP A 1 96 ? 46.998 19.701 -12.315 1.00 40.57 108 ASP A C 1
ATOM 1376 O O . ASP A 1 96 ? 47.359 20.874 -12.244 1.00 41.98 108 ASP A O 1
ATOM 1385 N N . SER A 1 97 ? 46.056 19.185 -11.529 1.00 38.66 109 SER A N 1
ATOM 1386 C CA . SER A 1 97 ? 45.317 20.010 -10.571 1.00 37.92 109 SER A CA 1
ATOM 1387 C C . SER A 1 97 ? 46.218 20.585 -9.485 1.00 35.80 109 SER A C 1
ATOM 1388 O O . SER A 1 97 ? 45.901 21.612 -8.889 1.00 37.40 109 SER A O 1
ATOM 1396 N N . SER A 1 98 ? 47.340 19.923 -9.227 1.00 32.21 110 SER A N 1
ATOM 1397 C CA . SER A 1 98 ? 48.250 20.353 -8.178 1.00 30.52 110 SER A CA 1
ATOM 1398 C C . SER A 1 98 ? 49.673 20.518 -8.700 1.00 29.08 110 SER A C 1
ATOM 1399 O O . SER A 1 98 ? 50.560 20.894 -7.942 1.00 28.66 110 SER A O 1
ATOM 1407 N N . GLN A 1 99 ? 49.882 20.245 -9.986 1.00 28.14 111 GLN A N 1
ATOM 1408 C CA . GLN A 1 99 ? 51.218 20.287 -10.597 1.00 27.50 111 GLN A CA 1
ATOM 1409 C C . GLN A 1 99 ? 52.243 19.505 -9.772 1.00 25.56 111 GLN A C 1
ATOM 1410 O O . GLN A 1 99 ? 53.365 19.954 -9.543 1.00 26.08 111 GLN A O 1
ATOM 1424 N N . SER A 1 100 ? 51.841 18.321 -9.333 1.00 22.71 112 SER A N 1
ATOM 1425 C CA . SER A 1 100 ? 52.696 17.475 -8.502 1.00 20.92 112 SER A CA 1
ATOM 1426 C C . SER A 1 100 ? 52.688 16.041 -8.989 1.00 19.24 112 SER A C 1
ATOM 1427 O O . SER A 1 100 ? 51.814 15.631 -9.735 1.00 20.08 112 SER A O 1
ATOM 1435 N N . ALA A 1 101 ? 53.686 15.287 -8.545 1.00 17.65 113 ALA A N 1
ATOM 1436 C CA . ALA A 1 101 ? 53.787 13.861 -8.824 1.00 16.88 113 ALA A CA 1
ATOM 1437 C C . ALA A 1 101 ? 54.252 13.182 -7.558 1.00 15.72 113 ALA A C 1
ATOM 1438 O O . ALA A 1 101 ? 55.051 13.747 -6.810 1.00 16.70 113 ALA A O 1
ATOM 1445 N N . HIS A 1 102 ? 53.757 11.984 -7.295 1.00 15.18 114 HIS A N 1
ATOM 1446 C CA . HIS A 1 102 ? 54.262 11.252 -6.142 1.00 13.78 114 HIS A CA 1
ATOM 1447 C C . HIS A 1 102 ? 54.413 9.764 -6.419 1.00 14.39 114 HIS A C 1
ATOM 1448 O O . HIS A 1 102 ? 53.742 9.207 -7.286 1.00 14.95 114 HIS A O 1
ATOM 1462 N N . PHE A 1 103 ? 55.308 9.138 -5.660 1.00 13.19 115 PHE A N 1
ATOM 1463 C CA . PHE A 1 103 ? 55.630 7.709 -5.773 1.00 12.99 115 PHE A CA 1
ATOM 1464 C C . PHE A 1 103 ? 55.427 7.055 -4.420 1.00 12.67 115 PHE A C 1
ATOM 1465 O O . PHE A 1 103 ? 56.255 7.232 -3.542 1.00 13.87 115 PHE A O 1
ATOM 1482 N N . PRO A 1 104 ? 54.303 6.343 -4.231 1.00 13.17 116 PRO A N 1
ATOM 1483 C CA . PRO A 1 104 ? 54.087 5.617 -2.977 1.00 14.06 116 PRO A CA 1
ATOM 1484 C C . PRO A 1 104 ? 54.800 4.276 -3.007 1.00 13.96 116 PRO A C 1
ATOM 1485 O O . PRO A 1 104 ? 54.536 3.477 -3.891 1.00 16.11 116 PRO A O 1
ATOM 1496 N N . LEU A 1 105 ? 55.676 4.038 -2.037 1.00 11.69 117 LEU A N 1
ATOM 1497 C CA . LEU A 1 105 ? 56.546 2.882 -2.035 1.00 11.17 117 LEU A CA 1
ATOM 1498 C C . LEU A 1 105 ? 56.460 2.166 -0.691 1.00 10.97 117 LEU A C 1
ATOM 1499 O O . LEU A 1 105 ? 55.869 2.650 0.258 1.00 11.59 117 LEU A O 1
ATOM 1515 N N . GLN A 1 106 ? 57.098 1.009 -0.608 1.00 11.09 118 GLN A N 1
ATOM 1516 C CA . GLN A 1 106 ? 57.152 0.284 0.641 1.00 11.03 118 GLN A CA 1
ATOM 1517 C C . GLN A 1 106 ? 58.436 -0.526 0.694 1.00 10.74 118 GLN A C 1
ATOM 1518 O O . GLN A 1 106 ? 58.973 -0.943 -0.337 1.00 11.15 118 GLN A O 1
ATOM 1532 N N . VAL A 1 107 ? 58.924 -0.736 1.916 1.00 10.54 119 VAL A N 1
ATOM 1533 C CA . VAL A 1 107 ? 60.172 -1.427 2.164 1.00 10.72 119 VAL A CA 1
ATOM 1534 C C . VAL A 1 107 ? 59.975 -2.476 3.254 1.00 10.90 119 VAL A C 1
ATOM 1535 O O . VAL A 1 107 ? 59.237 -2.255 4.211 1.00 11.72 119 VAL A O 1
ATOM 1548 N N . ARG A 1 108 ? 60.652 -3.610 3.105 1.00 9.79 120 ARG A N 1
ATOM 1549 C CA . ARG A 1 108 ? 60.769 -4.579 4.181 1.00 10.68 120 ARG A CA 1
ATOM 1550 C C . ARG A 1 108 ? 62.179 -5.116 4.225 1.00 11.15 120 ARG A C 1
ATOM 1551 O O . ARG A 1 108 ? 62.915 -5.037 3.246 1.00 11.96 120 ARG A O 1
ATOM 1572 N N . ALA A 1 109 ? 62.547 -5.642 5.388 1.00 11.40 121 ALA A N 1
ATOM 1573 C CA . ALA A 1 109 ? 63.742 -6.448 5.516 1.00 10.89 121 ALA A CA 1
ATOM 1574 C C . ALA A 1 109 ? 63.341 -7.899 5.357 1.00 11.38 121 ALA A C 1
ATOM 1575 O O . ALA A 1 109 ? 62.276 -8.313 5.798 1.00 12.71 121 ALA A O 1
ATOM 1582 N N . LEU A 1 110 ? 64.210 -8.671 4.736 1.00 11.08 122 LEU A N 1
ATOM 1583 C CA . LEU A 1 110 ? 63.995 -10.112 4.667 1.00 12.55 122 LEU A CA 1
ATOM 1584 C C . LEU A 1 110 ? 65.327 -10.819 4.742 1.00 13.07 122 LEU A C 1
ATOM 1585 O O . LEU A 1 110 ? 66.370 -10.238 4.454 1.00 14.20 122 LEU A O 1
ATOM 1601 N N . THR A 1 111 ? 65.293 -12.067 5.182 1.00 11.97 123 THR A N 1
ATOM 1602 C CA . THR A 1 111 ? 66.494 -12.881 5.236 1.00 12.72 123 THR A CA 1
ATOM 1603 C C . THR A 1 111 ? 66.309 -14.074 4.311 1.00 12.59 123 THR A C 1
ATOM 1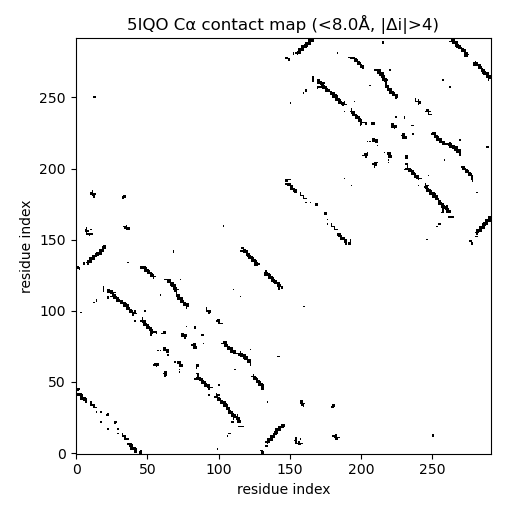604 O O . THR A 1 111 ? 65.657 -15.047 4.636 1.00 13.48 123 THR A O 1
ATOM 1615 N N . VAL A 1 112 ? 66.859 -13.957 3.118 1.00 12.25 124 VAL A N 1
ATOM 1616 C CA . VAL A 1 112 ? 66.681 -14.992 2.115 1.00 12.27 124 VAL A CA 1
ATOM 1617 C C . VAL A 1 112 ? 67.272 -16.322 2.581 1.00 12.76 124 VAL A C 1
ATOM 1618 O O . VAL A 1 112 ? 66.666 -17.374 2.376 1.00 14.14 124 VAL A O 1
ATOM 1631 N N . ASN A 1 113 ? 68.446 -16.277 3.203 1.00 13.44 125 ASN A N 1
ATOM 1632 C CA . ASN A 1 113 ? 69.136 -17.487 3.606 1.00 15.78 125 ASN A CA 1
ATOM 1633 C C . ASN A 1 113 ? 68.957 -17.844 5.074 1.00 14.50 125 ASN A C 1
ATOM 1634 O O . ASN A 1 113 ? 69.380 -18.914 5.485 1.00 16.92 125 ASN A O 1
ATOM 1645 N N . GLY A 1 114 ? 68.339 -16.964 5.857 1.00 12.85 126 GLY A N 1
ATOM 1646 C CA . GLY A 1 114 ? 68.104 -17.204 7.269 1.00 13.61 126 GLY A CA 1
ATOM 1647 C C . GLY A 1 114 ? 69.270 -16.787 8.151 1.00 13.89 126 GLY A C 1
ATOM 1648 O O . GLY A 1 114 ? 70.364 -16.472 7.677 1.00 14.03 126 GLY A O 1
ATOM 1652 N N . GLY A 1 115 ? 69.030 -16.776 9.455 1.00 15.18 127 GLY A N 1
ATOM 1653 C CA . GLY A 1 115 ? 70.085 -16.556 10.421 1.00 15.39 127 GLY A CA 1
ATOM 1654 C C . GLY A 1 115 ? 70.527 -15.117 10.543 1.00 15.44 127 GLY A C 1
ATOM 1655 O O . GLY A 1 115 ? 71.697 -14.842 10.712 1.00 14.69 127 GLY A O 1
ATOM 1659 N N . ALA A 1 116 ? 69.594 -14.183 10.463 1.00 14.99 128 ALA A N 1
ATOM 1660 C CA . ALA A 1 116 ? 69.931 -12.775 10.668 1.00 14.04 128 ALA A CA 1
ATOM 1661 C C . ALA A 1 116 ? 70.599 -12.591 12.025 1.00 14.56 128 ALA A C 1
ATOM 1662 O O . ALA A 1 116 ? 70.186 -13.197 13.018 1.00 16.78 128 ALA A O 1
ATOM 1669 N N . THR A 1 117 ? 71.619 -11.741 12.064 1.00 15.24 129 THR A N 1
ATOM 1670 C CA . THR A 1 117 ? 72.378 -11.527 13.291 1.00 16.24 129 THR A CA 1
ATOM 1671 C C . THR A 1 117 ? 72.130 -10.136 13.841 1.00 15.62 129 THR A C 1
ATOM 1672 O O . THR A 1 117 ? 71.635 -9.276 13.145 1.00 16.30 129 THR A O 1
ATOM 1683 N N . GLN A 1 118 ? 72.453 -9.918 15.109 1.00 16.52 130 GLN A N 1
ATOM 1684 C CA . GLN A 1 118 ? 72.177 -8.631 15.717 1.00 17.29 130 GLN A CA 1
ATOM 1685 C C . GLN A 1 118 ? 73.007 -7.517 15.112 1.00 16.50 130 GLN A C 1
ATOM 1686 O O . GLN A 1 118 ? 74.150 -7.714 14.693 1.00 17.69 130 GLN A O 1
ATOM 1700 N N . GLY A 1 119 ? 72.414 -6.337 15.089 1.00 14.63 131 GLY A N 1
ATOM 1701 C CA . GLY A 1 119 ? 73.125 -5.152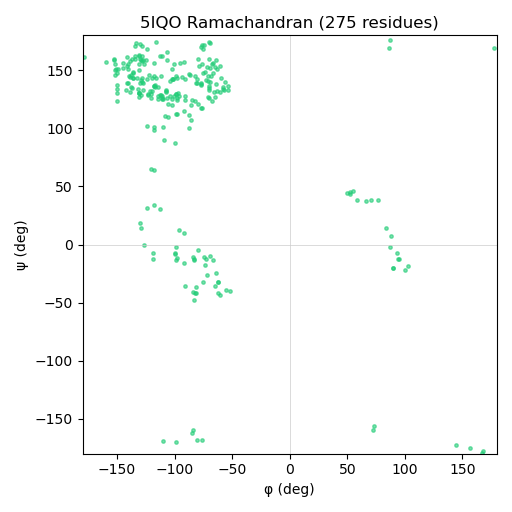 14.665 1.00 14.96 131 GLY A CA 1
ATOM 1702 C C . GLY A 1 119 ? 72.240 -4.200 13.900 1.00 13.24 131 GLY A C 1
ATOM 1703 O O . GLY A 1 119 ? 71.034 -4.375 13.825 1.00 13.29 131 GLY A O 1
ATOM 1707 N N . THR A 1 120 ? 72.854 -3.165 13.342 1.00 13.72 132 THR A N 1
ATOM 1708 C CA . THR A 1 120 ? 72.092 -2.136 12.660 1.00 12.64 132 THR A CA 1
ATOM 1709 C C . THR A 1 120 ? 71.650 -2.539 11.264 1.00 13.15 132 THR A C 1
ATOM 1710 O O . THR A 1 120 ? 72.277 -3.367 10.598 1.00 13.03 132 THR A O 1
ATOM 1721 N N . ILE A 1 121 ? 70.556 -1.913 10.851 1.00 12.53 133 ILE A N 1
ATOM 1722 C CA . ILE A 1 121 ? 70.119 -1.952 9.473 1.00 12.57 133 ILE A CA 1
ATOM 1723 C C . ILE A 1 121 ? 70.301 -0.555 8.899 1.00 12.95 133 ILE A C 1
ATOM 1724 O O . ILE A 1 121 ? 69.825 0.422 9.481 1.00 14.16 133 ILE A O 1
ATOM 1740 N N . GLU A 1 122 ? 71.035 -0.472 7.796 1.00 13.68 134 GLU A N 1
ATOM 1741 C CA . GLU A 1 122 ? 71.315 0.810 7.133 1.00 14.35 134 GLU A CA 1
ATOM 1742 C C . GLU A 1 122 ? 71.477 0.555 5.657 1.00 14.19 134 GLU A C 1
ATOM 1743 O O . GLU A 1 122 ? 72.329 -0.223 5.257 1.00 15.20 134 GLU A O 1
ATOM 1755 N N . ALA A 1 123 ? 70.683 1.225 4.840 1.00 14.39 135 ALA A N 1
ATOM 1756 C CA . ALA A 1 123 ? 70.851 1.132 3.402 1.00 14.61 135 ALA A CA 1
ATOM 1757 C C . ALA A 1 123 ? 70.365 2.435 2.805 1.00 13.17 135 ALA A C 1
ATOM 1758 O O . ALA A 1 123 ? 69.556 3.136 3.403 1.00 14.93 135 ALA A O 1
ATOM 1765 N N . VAL A 1 124 ? 70.877 2.755 1.629 1.00 13.69 136 VAL A N 1
ATOM 1766 C CA . VAL A 1 124 ? 70.503 3.959 0.911 1.00 13.77 136 VAL A CA 1
ATOM 1767 C C . VAL A 1 124 ? 70.178 3.583 -0.526 1.00 13.69 136 VAL A C 1
ATOM 1768 O O . VAL A 1 124 ? 70.935 2.875 -1.201 1.00 16.31 136 VAL A O 1
ATOM 1781 N N . ILE A 1 125 ? 69.031 4.047 -0.994 1.00 12.99 137 ILE A N 1
ATOM 1782 C CA . ILE A 1 125 ? 68.623 3.847 -2.382 1.00 13.00 137 ILE A CA 1
ATOM 1783 C C . ILE A 1 125 ? 68.585 5.230 -3.014 1.00 13.76 137 ILE A C 1
ATOM 1784 O O . ILE A 1 125 ? 67.993 6.150 -2.465 1.00 15.09 137 ILE A O 1
ATOM 1800 N N . GLU A 1 126 ? 69.260 5.370 -4.149 1.00 13.51 138 GLU A N 1
ATOM 1801 C CA . GLU A 1 126 ? 69.324 6.638 -4.859 1.00 14.19 138 GLU A CA 1
ATOM 1802 C C . GLU A 1 126 ? 68.314 6.660 -5.993 1.00 13.13 138 GLU A C 1
ATOM 1803 O O . GLU A 1 126 ? 68.073 5.643 -6.645 1.00 15.41 138 GLU A O 1
ATOM 1815 N N . ILE A 1 127 ? 67.738 7.830 -6.240 1.00 11.96 139 ILE A N 1
ATOM 1816 C CA . ILE A 1 127 ? 66.723 7.991 -7.259 1.00 12.12 139 ILE A CA 1
ATOM 1817 C C . ILE A 1 127 ? 67.069 9.193 -8.138 1.00 12.48 139 ILE A C 1
ATOM 1818 O O . ILE A 1 127 ? 67.371 10.268 -7.634 1.00 13.65 139 ILE A O 1
ATOM 1834 N N . THR A 1 128 ? 67.038 8.978 -9.448 1.00 13.05 140 THR A N 1
ATOM 1835 C CA . THR A 1 128 ? 67.180 10.039 -10.429 1.00 14.96 140 THR A CA 1
ATOM 1836 C C . THR A 1 128 ? 65.893 10.119 -11.238 1.00 13.82 140 THR A C 1
ATOM 1837 O O . THR A 1 128 ? 65.354 9.091 -11.653 1.00 14.68 140 THR A O 1
ATOM 1848 N N . TYR A 1 129 ? 65.403 11.335 -11.459 1.00 14.59 141 TYR A N 1
ATOM 1849 C CA . TYR A 1 129 ? 64.154 11.536 -12.182 1.00 14.46 141 TYR A CA 1
ATOM 1850 C C . TYR A 1 129 ? 64.391 11.956 -13.619 1.00 16.00 141 TYR A C 1
ATOM 1851 O O . TYR A 1 129 ? 65.308 12.725 -13.903 1.00 17.61 141 TYR A O 1
ATOM 1869 N N . THR A 1 130 ? 63.552 11.459 -14.522 1.00 16.65 142 THR A N 1
ATOM 1870 C CA . THR A 1 130 ? 63.509 11.962 -15.886 1.00 18.18 142 THR A CA 1
ATOM 1871 C C . THR A 1 130 ? 62.077 12.330 -16.181 1.00 19.64 142 THR A C 1
ATOM 1872 O O . THR A 1 130 ? 61.134 11.806 -15.585 1.00 20.09 142 THR A O 1
ATOM 1883 N N . TYR A 1 131 ? 61.926 13.244 -17.118 1.00 21.70 143 TYR A N 1
ATOM 1884 C CA . TYR A 1 131 ? 60.652 13.900 -17.341 1.00 23.86 143 TYR A CA 1
ATOM 1885 C C . TYR A 1 131 ? 60.264 13.790 -18.799 1.00 25.98 143 TYR A C 1
ATOM 1886 O O . TYR A 1 131 ? 61.107 13.921 -19.682 1.00 26.76 143 TYR A O 1
ATOM 1904 N N . SER A 1 132 ? 58.985 13.541 -19.046 1.00 27.80 144 SER A N 1
ATOM 1905 C CA . SER A 1 132 ? 58.481 13.457 -20.403 1.00 29.94 144 SER A CA 1
ATOM 1906 C C . SER A 1 132 ? 57.084 14.048 -20.464 1.00 30.56 144 SER A C 1
ATOM 1907 O O . SER A 1 132 ? 56.538 14.461 -19.443 1.00 30.74 144 SER A O 1
ATOM 1916 N N . ALA B 2 1 ? 72.365 11.837 -7.435 1.00 22.84 1 ALA B N 1
ATOM 1917 C CA . ALA B 2 1 ? 71.013 11.444 -6.983 1.00 20.18 1 ALA B CA 1
ATOM 1918 C C . ALA B 2 1 ? 70.122 12.657 -6.727 1.00 16.62 1 ALA B C 1
ATOM 1919 O O . ALA B 2 1 ? 70.520 13.582 -6.044 1.00 18.23 1 ALA B O 1
ATOM 1928 N N . ASP B 2 2 ? 68.899 12.630 -7.237 1.00 14.14 2 ASP B N 1
ATOM 1929 C CA . ASP B 2 2 ? 67.912 13.672 -6.945 1.00 13.83 2 ASP B CA 1
ATOM 1930 C C . ASP B 2 2 ? 67.218 13.452 -5.613 1.00 13.81 2 ASP B C 1
ATOM 1931 O O . ASP B 2 2 ? 66.875 14.411 -4.915 1.00 14.95 2 ASP B O 1
ATOM 1940 N N . SER B 2 3 ? 66.961 12.192 -5.291 1.00 12.90 3 SER B N 1
ATOM 1941 C CA . SER B 2 3 ? 66.423 11.816 -3.989 1.00 12.79 3 SER B CA 1
ATOM 1942 C C . SER B 2 3 ? 67.197 10.631 -3.451 1.00 12.53 3 SER B C 1
ATOM 1943 O O . SER B 2 3 ? 67.811 9.876 -4.207 1.00 13.58 3 SER B O 1
ATOM 1951 N N . ARG B 2 4 ? 67.110 10.441 -2.136 1.00 13.89 4 ARG B N 1
ATOM 1952 C CA . ARG B 2 4 ? 67.689 9.276 -1.473 1.00 15.51 4 ARG B CA 1
ATOM 1953 C C . ARG B 2 4 ? 66.694 8.769 -0.455 1.00 15.91 4 ARG B C 1
ATOM 1954 O O . ARG B 2 4 ? 66.111 9.555 0.297 1.00 19.26 4 ARG B O 1
ATOM 1975 N N . ILE B 2 5 ? 66.505 7.456 -0.452 1.00 13.41 5 ILE B N 1
ATOM 1976 C CA . ILE B 2 5 ? 65.751 6.783 0.594 1.00 14.11 5 ILE B CA 1
ATOM 1977 C C . ILE B 2 5 ? 66.736 6.122 1.546 1.00 12.61 5 ILE B C 1
ATOM 1978 O O . ILE B 2 5 ? 67.555 5.306 1.129 1.00 13.70 5 ILE B O 1
ATOM 1994 N N . ARG B 2 6 ? 66.689 6.510 2.819 1.00 13.35 6 ARG B N 1
ATOM 1995 C CA . ARG B 2 6 ? 67.503 5.882 3.845 1.00 14.16 6 ARG B CA 1
ATOM 1996 C C . ARG B 2 6 ? 66.635 4.939 4.635 1.00 13.29 6 ARG B C 1
ATOM 1997 O O . ARG B 2 6 ? 65.597 5.335 5.160 1.00 14.37 6 ARG B O 1
ATOM 2018 N N . ILE B 2 7 ? 67.077 3.690 4.706 1.00 12.48 7 ILE B N 1
ATOM 2019 C CA . ILE B 2 7 ? 66.382 2.643 5.445 1.00 12.34 7 ILE B CA 1
ATOM 2020 C C . ILE B 2 7 ? 67.124 2.397 6.739 1.00 14.07 7 ILE B C 1
ATOM 2021 O O . ILE B 2 7 ? 68.345 2.202 6.716 1.00 16.51 7 ILE B O 1
ATOM 2037 N N . ARG B 2 8 ? 66.403 2.431 7.858 1.00 13.44 8 ARG B N 1
ATOM 2038 C CA . ARG B 2 8 ? 66.972 2.276 9.196 1.00 15.13 8 ARG B CA 1
ATOM 2039 C C . ARG B 2 8 ? 66.274 1.147 9.917 1.00 14.19 8 ARG B C 1
ATOM 2040 O O . ARG B 2 8 ? 65.155 0.794 9.592 1.00 14.49 8 ARG B O 1
ATOM 2061 N N . GLY B 2 9 ? 66.937 0.607 10.930 1.00 14.85 9 GLY B N 1
ATOM 2062 C CA . GLY B 2 9 ? 66.340 -0.398 11.786 1.00 14.83 9 GLY B CA 1
ATOM 2063 C C . GLY B 2 9 ? 67.416 -1.032 12.638 1.00 13.73 9 GLY B C 1
ATOM 2064 O O . GLY B 2 9 ? 68.578 -0.654 12.561 1.00 14.13 9 GLY B O 1
ATOM 2068 N N . TYR B 2 10 ? 67.035 -2.006 13.445 1.00 13.80 10 TYR B N 1
ATOM 2069 C CA . TYR B 2 10 ? 67.989 -2.719 14.280 1.00 13.32 10 TYR B CA 1
ATOM 2070 C C . TYR B 2 10 ? 67.483 -4.125 14.487 1.00 13.82 10 TYR B C 1
ATOM 2071 O O . TYR B 2 10 ? 66.299 -4.320 14.715 1.00 16.44 10 TYR B O 1
ATOM 2089 N N . VAL B 2 11 ? 68.373 -5.106 14.395 1.00 13.59 11 VAL B N 1
ATOM 2090 C CA . VAL B 2 11 ? 68.059 -6.493 14.754 1.00 12.81 11 VAL B CA 1
ATOM 2091 C C . VAL B 2 11 ? 68.548 -6.771 16.160 1.00 13.84 11 VAL B C 1
ATOM 2092 O O . VAL B 2 11 ? 69.744 -6.782 16.417 1.00 14.38 11 VAL B O 1
ATOM 2105 N N . ARG B 2 12 ? 67.601 -6.979 17.066 1.00 14.26 12 ARG B N 1
ATOM 2106 C CA . ARG B 2 12 ? 67.889 -7.265 18.463 1.00 15.46 12 ARG B CA 1
ATOM 2107 C C . ARG B 2 12 ? 68.083 -8.753 18.663 1.00 15.36 12 ARG B C 1
ATOM 2108 O O . ARG B 2 12 ? 67.456 -9.578 17.990 1.00 15.64 12 ARG B O 1
ATOM 2129 N N . ASN B 2 13 ? 68.959 -9.104 19.595 1.00 16.15 13 ASN B N 1
ATOM 2130 C CA . ASN B 2 13 ? 69.237 -10.507 19.858 1.00 17.68 13 ASN B CA 1
ATOM 2131 C C . ASN B 2 13 ? 68.280 -11.098 20.873 1.00 17.69 13 ASN B C 1
ATOM 2132 O O . ASN B 2 13 ? 68.447 -10.919 22.071 1.00 19.38 13 ASN B O 1
ATOM 2143 N N . ASN B 2 14 ? 67.280 -11.816 20.384 1.00 16.00 14 ASN B N 1
ATOM 2144 C CA . ASN B 2 14 ? 66.432 -12.635 21.253 1.00 15.61 14 ASN B CA 1
ATOM 2145 C C . ASN B 2 14 ? 66.524 -14.118 20.897 1.00 16.48 14 ASN B C 1
ATOM 2146 O O . ASN B 2 14 ? 65.554 -14.855 21.025 1.00 16.49 14 ASN B O 1
ATOM 2157 N N . GLY B 2 15 ? 67.715 -14.539 20.468 1.00 17.76 15 GLY B N 1
ATOM 2158 C CA . GLY B 2 15 ? 68.005 -15.938 20.236 1.00 23.23 15 GLY B CA 1
ATOM 2159 C C . GLY B 2 15 ? 67.804 -16.382 18.805 1.00 28.96 15 GLY B C 1
ATOM 2160 O O . GLY B 2 15 ? 67.685 -15.565 17.889 1.00 30.43 15 GLY B O 1
ATOM 2165 N N . ALA C 1 1 ? 72.036 24.461 23.725 1.00 22.30 13 ALA C N 1
ATOM 2166 C CA . ALA C 1 1 ? 72.008 23.478 22.646 1.00 20.67 13 ALA C CA 1
ATOM 2167 C C . ALA C 1 1 ? 71.793 24.139 21.297 1.00 21.76 13 ALA C C 1
ATOM 2168 O O . ALA C 1 1 ? 70.856 24.913 21.105 1.00 23.99 13 ALA C O 1
ATOM 2174 N N . LYS C 1 2 ? 72.659 23.794 20.359 1.00 20.14 14 LYS C N 1
ATOM 2175 C CA . LYS C 1 2 ? 72.577 24.311 19.001 1.00 18.46 14 LYS C CA 1
ATOM 2176 C C . LYS C 1 2 ? 71.741 23.380 18.116 1.00 17.35 14 LYS C C 1
ATOM 2177 O O . LYS C 1 2 ? 71.610 22.185 18.383 1.00 17.27 14 LYS C O 1
ATOM 2196 N N . PRO C 1 3 ? 71.195 23.921 17.024 1.00 16.77 15 PRO C N 1
ATOM 2197 C CA . PRO C 1 3 ? 70.355 23.103 16.152 1.00 16.32 15 PRO C CA 1
ATOM 2198 C C . PRO C 1 3 ? 71.117 22.070 15.345 1.00 15.12 15 PRO C C 1
ATOM 2199 O O . PRO C 1 3 ? 72.291 22.221 15.026 1.00 16.58 15 PRO C O 1
ATOM 2210 N N . CYS C 1 4 ? 70.414 21.008 15.008 1.00 16.35 16 CYS C N 1
ATOM 2211 C CA A CYS C 1 4 ? 70.928 19.995 14.105 0.58 14.81 16 CYS C CA 1
ATOM 2212 C CA B CYS C 1 4 ? 70.935 20.005 14.106 0.42 15.65 16 CYS C CA 1
ATOM 2213 C C . CYS C 1 4 ? 70.613 20.433 12.679 1.00 15.58 16 CYS C C 1
ATOM 2214 O O . CYS C 1 4 ? 69.991 21.468 12.467 1.00 18.62 16 CYS C O 1
ATOM 2225 N N . THR C 1 5 ? 71.017 19.617 11.714 1.00 15.01 17 THR C N 1
ATOM 2226 C CA . THR C 1 5 ? 70.680 19.832 10.315 1.00 14.68 17 THR C CA 1
ATOM 2227 C C . THR C 1 5 ? 69.448 18.994 9.971 1.00 14.00 17 THR C C 1
ATOM 2228 O O . THR C 1 5 ? 69.425 17.795 10.223 1.00 15.23 17 THR C O 1
ATOM 2239 N N . VAL C 1 6 ? 68.428 19.617 9.390 1.00 13.90 18 VAL C N 1
ATOM 2240 C CA . VAL C 1 6 ? 67.212 18.891 9.043 1.00 13.92 18 VAL C CA 1
ATOM 2241 C C . VAL C 1 6 ? 67.450 18.130 7.737 1.00 12.96 18 VAL C C 1
ATOM 2242 O O . VAL C 1 6 ? 67.785 18.725 6.718 1.00 15.36 18 VAL C O 1
ATOM 2255 N N . SER C 1 7 ? 67.310 16.809 7.784 1.00 13.60 19 SER C N 1
ATOM 2256 C CA . SER C 1 7 ? 67.482 15.968 6.599 1.00 14.44 19 SER C CA 1
ATOM 2257 C C . SER C 1 7 ? 66.219 15.927 5.756 1.00 14.46 19 SER C C 1
ATOM 2258 O O . SER C 1 7 ? 66.274 15.967 4.525 1.00 16.40 19 SER C O 1
ATOM 2266 N N . THR C 1 8 ? 65.083 15.817 6.435 1.00 14.25 20 THR C N 1
ATOM 2267 C CA . THR C 1 8 ? 63.790 15.689 5.790 1.00 14.24 20 THR C CA 1
ATOM 2268 C C . THR C 1 8 ? 62.962 16.957 5.970 1.00 14.60 20 THR C C 1
ATOM 2269 O O . THR C 1 8 ? 62.204 17.099 6.921 1.00 15.40 20 THR C O 1
ATOM 2280 N N . THR C 1 9 ? 63.100 17.892 5.042 1.00 14.75 21 THR C N 1
ATOM 2281 C CA A THR C 1 9 ? 62.327 19.133 5.111 0.35 15.33 21 THR C CA 1
ATOM 2282 C CA B THR C 1 9 ? 62.335 19.131 5.081 0.65 16.26 21 THR C CA 1
ATOM 2283 C C . THR C 1 9 ? 60.885 18.888 4.681 1.00 14.39 21 THR C C 1
ATOM 2284 O O . THR C 1 9 ? 59.964 19.537 5.178 1.00 16.51 21 THR C O 1
ATOM 2305 N N . ASN C 1 10 ? 60.688 17.974 3.745 1.00 14.36 22 ASN C N 1
ATOM 2306 C CA . ASN C 1 10 ? 59.358 17.551 3.320 1.00 13.65 22 ASN C CA 1
ATOM 2307 C C . ASN C 1 10 ? 59.276 16.053 3.387 1.00 13.67 22 ASN C C 1
ATOM 2308 O O . ASN C 1 10 ? 60.220 15.366 2.998 1.00 15.05 22 ASN C O 1
ATOM 2319 N N . ALA C 1 11 ? 58.143 15.549 3.842 1.00 13.07 23 ALA C N 1
ATOM 2320 C CA . ALA C 1 11 ? 57.861 14.126 3.789 1.00 12.81 23 ALA C CA 1
ATOM 2321 C C . ALA C 1 11 ? 56.425 13.971 3.317 1.00 14.84 23 ALA C C 1
ATOM 2322 O O . ALA C 1 11 ? 55.589 14.825 3.579 1.00 17.24 23 ALA C O 1
ATOM 2329 N N . THR C 1 12 ? 56.161 12.890 2.600 1.00 13.61 24 THR C N 1
ATOM 2330 C CA . THR C 1 12 ? 54.831 12.554 2.116 1.00 13.27 24 THR C CA 1
ATOM 2331 C C . THR C 1 12 ? 54.439 11.168 2.594 1.00 12.60 24 THR C C 1
ATOM 2332 O O . THR C 1 12 ? 55.276 10.270 2.672 1.00 14.06 24 THR C O 1
ATOM 2343 N N . VAL C 1 13 ? 53.174 11.004 2.931 1.00 11.56 25 VAL C N 1
ATOM 2344 C CA . VAL C 1 13 ? 52.622 9.696 3.200 1.00 12.73 25 VAL C CA 1
ATOM 2345 C C . VAL C 1 13 ? 51.343 9.577 2.399 1.00 12.11 25 VAL C C 1
ATOM 2346 O O . VAL C 1 13 ? 50.487 10.445 2.443 1.00 13.44 25 VAL C O 1
ATOM 2359 N N . ASP C 1 14 ? 51.258 8.508 1.619 1.00 11.86 26 ASP C N 1
ATOM 2360 C CA . ASP C 1 14 ? 50.128 8.250 0.746 1.00 12.07 26 ASP C CA 1
ATOM 2361 C C . ASP C 1 14 ? 49.320 7.096 1.312 1.00 12.29 26 ASP C C 1
ATOM 2362 O O . ASP C 1 14 ? 49.780 5.973 1.355 1.00 13.61 26 ASP C O 1
ATOM 2371 N N . LEU C 1 15 ? 48.126 7.405 1.792 1.00 12.90 27 LEU C N 1
ATOM 2372 C CA . LEU C 1 15 ? 47.211 6.395 2.317 1.00 14.02 27 LEU C CA 1
ATOM 2373 C C . LEU C 1 15 ? 46.578 5.575 1.208 1.00 15.75 27 LEU C C 1
ATOM 2374 O O . LEU C 1 15 ? 45.928 4.567 1.484 1.00 17.83 27 LEU C O 1
ATOM 2390 N N . GLY C 1 16 ? 46.750 6.012 -0.037 1.00 14.62 28 GLY C N 1
ATOM 2391 C CA . GLY C 1 16 ? 46.248 5.267 -1.174 1.00 15.78 28 GLY C CA 1
ATOM 2392 C C . GLY C 1 16 ? 44.744 5.333 -1.289 1.00 15.50 28 GLY C C 1
ATOM 2393 O O . GLY C 1 16 ? 44.101 6.232 -0.768 1.00 16.19 28 GLY C O 1
ATOM 2397 N N . ASP C 1 17 ? 44.185 4.367 -2.008 1.00 15.64 29 ASP C N 1
ATOM 2398 C CA . ASP C 1 17 ? 42.747 4.276 -2.183 1.00 17.41 29 ASP C CA 1
ATOM 2399 C C . ASP C 1 17 ? 42.159 3.531 -1.009 1.00 17.53 29 ASP C C 1
ATOM 2400 O O . ASP C 1 17 ? 42.564 2.401 -0.693 1.00 19.93 29 ASP C O 1
ATOM 2409 N N . LEU C 1 18 ? 41.215 4.187 -0.360 1.00 16.39 30 LEU C N 1
ATOM 2410 C CA . LEU C 1 18 ? 40.455 3.612 0.734 1.00 15.69 30 LEU C CA 1
ATOM 2411 C C . LEU C 1 18 ? 39.027 3.434 0.257 1.00 16.99 30 LEU C C 1
ATOM 2412 O O . LEU C 1 18 ? 38.528 4.218 -0.531 1.00 19.37 30 LEU C O 1
ATOM 2428 N N . TYR C 1 19 ? 38.371 2.381 0.709 1.00 18.14 31 TYR C N 1
ATOM 2429 C CA . TYR C 1 19 ? 36.999 2.143 0.289 1.00 20.77 31 TYR C CA 1
ATOM 2430 C C . TYR C 1 19 ? 36.014 2.648 1.301 1.00 20.44 31 TYR C C 1
ATOM 2431 O O . TYR C 1 19 ? 36.140 2.388 2.487 1.00 21.38 31 TYR C O 1
ATOM 2449 N N . SER C 1 20 ? 35.037 3.403 0.822 1.00 20.66 32 SER C N 1
ATOM 2450 C CA . SER C 1 20 ? 34.093 4.056 1.713 1.00 22.87 32 SER C CA 1
ATOM 2451 C C . SER C 1 20 ? 33.310 3.015 2.514 1.00 25.25 32 SER C C 1
ATOM 2452 O O . SER C 1 20 ? 32.966 3.255 3.671 1.00 24.67 32 SER C O 1
ATOM 2460 N N . PHE C 1 21 ? 33.069 1.853 1.908 1.00 28.43 33 PHE C N 1
ATOM 2461 C CA . PHE C 1 21 ? 32.407 0.732 2.585 1.00 31.93 33 PHE C CA 1
ATOM 2462 C C . PHE C 1 21 ? 33.060 0.387 3.913 1.00 30.76 33 PHE C C 1
ATOM 2463 O O . PHE C 1 21 ? 32.380 0.063 4.899 1.00 33.02 33 PHE C O 1
ATOM 2480 N N . SER C 1 22 ? 34.385 0.429 3.922 1.00 29.46 34 SER C N 1
ATOM 2481 C CA . SER C 1 22 ? 35.172 0.081 5.092 1.00 30.00 34 SER C CA 1
ATOM 2482 C C . SER C 1 22 ? 35.235 1.208 6.111 1.00 27.49 34 SER C C 1
ATOM 2483 O O . SER C 1 22 ? 35.777 1.032 7.204 1.00 29.93 34 SER C O 1
ATOM 2491 N N . LEU C 1 23 ? 34.668 2.356 5.752 1.00 23.16 35 LEU C N 1
ATOM 2492 C CA . LEU C 1 23 ? 34.682 3.542 6.600 1.00 20.75 35 LEU C CA 1
ATOM 2493 C C . LEU C 1 23 ? 33.260 4.027 6.864 1.00 19.51 35 LEU C C 1
ATOM 2494 O O . LEU C 1 23 ? 33.024 5.228 6.999 1.00 18.70 35 LEU C O 1
ATOM 2510 N N . MET C 1 24 ? 32.313 3.094 6.913 1.00 20.11 36 MET C N 1
ATOM 2511 C CA . MET C 1 24 ? 30.927 3.421 7.236 1.00 20.29 36 MET C CA 1
ATOM 2512 C C . MET C 1 24 ? 30.686 3.563 8.747 1.00 19.82 36 MET C C 1
ATOM 2513 O O . MET C 1 24 ? 29.991 4.475 9.196 1.00 20.69 36 MET C O 1
ATOM 2527 N N . SER C 1 25 ? 31.265 2.674 9.534 1.00 19.28 37 SER C N 1
ATOM 2528 C CA . SER C 1 25 ? 30.981 2.662 10.966 1.00 18.62 37 SER C CA 1
ATOM 2529 C C . SER C 1 25 ? 31.816 3.678 11.716 1.00 17.32 37 SER C C 1
ATOM 2530 O O . SER C 1 25 ? 32.971 3.923 11.393 1.00 17.26 37 SER C O 1
ATOM 2538 N N . ALA C 1 26 ? 31.230 4.260 12.746 1.00 17.33 38 ALA C N 1
ATOM 2539 C CA . ALA C 1 26 ? 31.946 5.216 13.573 1.00 17.12 38 ALA C CA 1
ATOM 2540 C C . ALA C 1 26 ? 33.144 4.535 14.203 1.00 17.93 38 ALA C C 1
ATOM 2541 O O . ALA C 1 26 ? 33.029 3.452 14.767 1.00 19.45 38 ALA C O 1
ATOM 2548 N N . GLY C 1 27 ? 34.294 5.183 14.098 1.00 17.29 39 GLY C N 1
ATOM 2549 C CA . GLY C 1 27 ? 35.531 4.670 14.645 1.00 17.99 39 GLY C CA 1
ATOM 2550 C C . GLY C 1 27 ? 36.351 3.869 13.658 1.00 18.13 39 GLY C C 1
ATOM 2551 O O . GLY C 1 27 ? 37.492 3.515 13.953 1.00 19.94 39 GLY C O 1
ATOM 2555 N N . ALA C 1 28 ? 35.794 3.594 12.481 1.00 17.50 40 ALA C N 1
ATOM 2556 C CA . ALA C 1 28 ? 36.546 2.867 11.464 1.00 17.50 40 ALA C CA 1
ATOM 2557 C C . ALA C 1 28 ? 37.760 3.687 11.025 1.00 16.86 40 ALA C C 1
ATOM 2558 O O . ALA C 1 28 ? 37.753 4.921 11.059 1.00 17.12 40 ALA C O 1
ATOM 2565 N N . ALA C 1 29 ? 38.815 2.997 10.602 1.00 17.76 41 ALA C N 1
ATOM 2566 C CA . ALA C 1 29 ? 40.044 3.668 10.210 1.00 17.41 41 ALA C CA 1
ATOM 2567 C C . ALA C 1 29 ? 40.833 2.865 9.195 1.00 17.73 41 ALA C C 1
ATOM 2568 O O . ALA C 1 29 ? 40.666 1.647 9.068 1.00 19.55 41 ALA C O 1
ATOM 2575 N N . SER C 1 30 ? 41.698 3.551 8.464 1.00 16.57 42 SER C N 1
ATOM 2576 C CA . SER C 1 30 ? 42.627 2.893 7.563 1.00 15.12 42 SER C CA 1
ATOM 2577 C C . SER C 1 30 ? 43.728 2.259 8.371 1.00 15.11 42 SER C C 1
ATOM 2578 O O . SER C 1 30 ? 43.891 2.544 9.557 1.00 16.37 42 SER C O 1
ATOM 2586 N N . ALA C 1 31 ? 44.518 1.422 7.712 1.00 15.22 43 ALA C N 1
ATOM 2587 C CA . ALA C 1 31 ? 45.771 0.957 8.275 1.00 15.69 43 ALA C CA 1
ATOM 2588 C C . ALA C 1 31 ? 46.686 2.147 8.543 1.00 14.76 43 ALA C C 1
ATOM 2589 O O . ALA C 1 31 ? 46.591 3.186 7.881 1.00 14.91 43 ALA C O 1
ATOM 2596 N N . TRP C 1 32 ? 47.571 1.977 9.511 1.00 14.48 44 TRP C N 1
ATOM 2597 C CA . TRP C 1 32 ? 48.633 2.936 9.759 1.00 13.56 44 TRP C CA 1
ATOM 2598 C C . TRP C 1 32 ? 49.629 2.905 8.625 1.00 14.55 44 TRP C C 1
ATOM 2599 O O . TRP C 1 32 ? 49.992 1.838 8.137 1.00 16.93 44 TRP C O 1
ATOM 2620 N N . HIS C 1 33 ? 50.091 4.087 8.239 1.00 13.17 45 HIS C N 1
ATOM 2621 C CA . HIS C 1 33 ? 51.128 4.266 7.233 1.00 12.38 45 HIS C CA 1
ATOM 2622 C C . HIS C 1 33 ? 52.298 5.024 7.830 1.00 12.08 45 HIS C C 1
ATOM 2623 O O . HIS C 1 33 ? 52.125 6.035 8.496 1.00 14.75 45 HIS C O 1
ATOM 2637 N N . ASP C 1 34 ? 53.501 4.521 7.608 1.00 11.55 46 ASP C N 1
ATOM 2638 C CA . ASP C 1 34 ? 54.708 5.129 8.157 1.00 12.00 46 ASP C CA 1
ATOM 2639 C C . ASP C 1 34 ? 55.074 6.442 7.509 1.00 11.74 46 ASP C C 1
ATOM 2640 O O . ASP C 1 34 ? 54.890 6.634 6.304 1.00 12.27 46 ASP C O 1
ATOM 2649 N N . VAL C 1 35 ? 55.621 7.338 8.319 1.00 12.24 47 VAL C N 1
ATOM 2650 C CA . VAL C 1 35 ? 56.316 8.501 7.812 1.00 12.01 47 VAL C CA 1
ATOM 2651 C C . VAL C 1 35 ? 57.362 8.878 8.848 1.00 11.80 47 VAL C C 1
ATOM 2652 O O . VAL C 1 35 ? 57.133 8.696 10.045 1.00 13.56 47 VAL C O 1
ATOM 2665 N N . ALA C 1 36 ? 58.514 9.377 8.408 1.00 12.07 48 ALA C N 1
ATOM 2666 C CA . ALA C 1 36 ? 59.610 9.651 9.320 1.00 12.35 48 ALA C CA 1
ATOM 2667 C C . ALA C 1 36 ? 60.267 10.987 9.053 1.00 12.85 48 ALA C C 1
ATOM 2668 O O . ALA C 1 36 ? 60.323 11.455 7.914 1.00 14.65 48 ALA C O 1
ATOM 2675 N N . LEU C 1 37 ? 60.753 11.592 10.136 1.00 12.56 49 LEU C N 1
ATOM 2676 C CA . LEU C 1 37 ? 61.545 12.808 10.075 1.00 12.50 49 LEU C CA 1
ATOM 2677 C C . LEU C 1 37 ? 62.932 12.494 10.606 1.00 11.69 49 LEU C C 1
ATOM 2678 O O . LEU C 1 37 ? 63.085 11.717 11.548 1.00 13.31 49 LEU C O 1
ATOM 2694 N N . GLU C 1 38 ? 63.948 13.095 10.013 1.00 12.65 50 GLU C N 1
ATOM 2695 C CA . GLU C 1 38 ? 65.319 12.858 10.436 1.00 14.25 50 GLU C CA 1
ATOM 2696 C C . GLU C 1 38 ? 66.156 14.126 10.441 1.00 12.53 50 GLU C C 1
ATOM 2697 O O . GLU C 1 38 ? 65.982 14.994 9.596 1.00 12.99 50 GLU C O 1
ATOM 2709 N N . LEU C 1 39 ? 67.062 14.200 11.412 1.00 12.95 51 LEU C N 1
ATOM 2710 C CA . LEU C 1 39 ? 68.024 15.269 11.550 1.00 13.27 51 LEU C CA 1
ATOM 2711 C C . LEU C 1 39 ? 69.392 14.654 11.754 1.00 12.94 51 LEU C C 1
ATOM 2712 O O . LEU C 1 39 ? 69.515 13.580 12.334 1.00 14.52 51 LEU C O 1
ATOM 2728 N N . THR C 1 40 ? 70.415 15.359 11.296 1.00 13.76 52 THR C N 1
ATOM 2729 C CA . THR C 1 40 ? 71.769 14.834 11.359 1.00 15.27 52 THR C CA 1
ATOM 2730 C C . THR C 1 40 ? 72.733 15.885 11.868 1.00 15.63 52 THR C C 1
ATOM 2731 O O . THR C 1 40 ? 72.394 17.062 11.995 1.00 14.43 52 THR C O 1
ATOM 2742 N N . ASN C 1 41 ? 73.949 15.436 12.145 1.00 16.13 53 ASN C N 1
ATOM 2743 C CA . ASN C 1 41 ? 75.027 16.342 12.490 1.0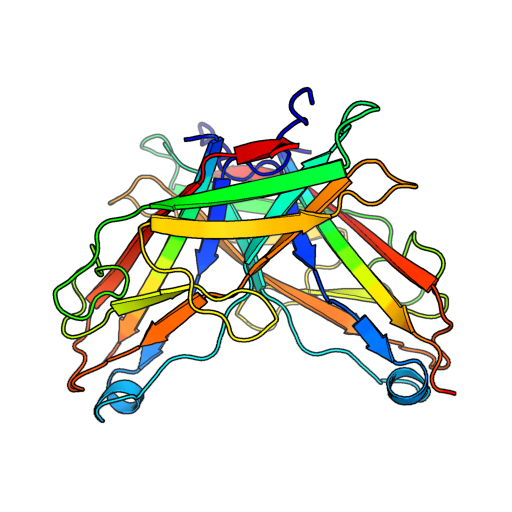0 19.05 53 ASN C CA 1
ATOM 2744 C C . ASN C 1 41 ? 74.622 17.232 13.670 1.00 18.17 53 ASN C C 1
ATOM 2745 O O . ASN C 1 41 ? 74.830 18.448 13.668 1.00 19.31 53 ASN C O 1
ATOM 2756 N N . CYS C 1 42 ? 74.045 16.602 14.690 1.00 18.16 54 CYS C N 1
ATOM 2757 C CA A CYS C 1 42 ? 73.654 17.320 15.892 0.66 17.18 54 CYS C CA 1
ATOM 2758 C CA B CYS C 1 42 ? 73.647 17.310 15.895 0.34 18.02 54 CYS C CA 1
ATOM 2759 C C . CYS C 1 42 ? 74.906 17.730 16.648 1.00 18.18 54 CYS C C 1
ATOM 2760 O O . CYS C 1 42 ? 75.762 16.900 16.925 1.00 20.30 54 CYS C O 1
ATOM 2771 N N . PRO C 1 43 ? 75.033 19.023 16.970 1.00 17.36 55 PRO C N 1
ATOM 2772 C CA . PRO C 1 43 ? 76.271 19.455 17.613 1.00 18.64 55 PRO C CA 1
ATOM 2773 C C . PRO C 1 43 ? 76.437 18.889 19.001 1.00 19.10 55 PRO C C 1
ATOM 2774 O O . PRO C 1 43 ? 75.469 18.542 19.679 1.00 20.17 55 PRO C O 1
ATOM 2785 N N . VAL C 1 44 ? 77.689 18.804 19.427 1.00 22.13 56 VAL C N 1
ATOM 2786 C CA . VAL C 1 44 ? 77.980 18.437 20.794 1.00 24.11 56 VAL C CA 1
ATOM 2787 C C . VAL C 1 44 ? 77.212 19.355 21.740 1.00 24.09 56 VAL C C 1
ATOM 2788 O O . VAL C 1 44 ? 77.189 20.579 21.563 1.00 24.02 56 VAL C O 1
ATOM 2801 N N . GLY C 1 45 ? 76.571 18.752 22.734 1.00 23.90 57 GLY C N 1
ATOM 2802 C CA . GLY C 1 45 ? 75.744 19.489 23.668 1.00 22.93 57 GLY C CA 1
ATOM 2803 C C . GLY C 1 45 ? 74.258 19.349 23.389 1.00 21.46 57 GLY C C 1
ATOM 2804 O O . GLY C 1 45 ? 73.444 19.630 24.251 1.00 21.86 57 GLY C O 1
ATOM 2808 N N . THR C 1 46 ? 73.902 18.928 22.182 1.00 18.92 58 THR C N 1
ATOM 2809 C CA . THR C 1 46 ? 72.500 18.733 21.824 1.00 16.98 58 THR C CA 1
ATOM 2810 C C . THR C 1 46 ? 72.200 17.271 21.949 1.00 16.37 58 THR C C 1
ATOM 2811 O O . THR C 1 46 ? 72.740 16.462 21.195 1.00 19.09 58 THR C O 1
ATOM 2822 N N . SER C 1 47 ? 71.367 16.926 22.933 1.00 16.07 59 SER C N 1
ATOM 2823 C CA . SER C 1 47 ? 71.057 15.525 23.177 1.00 16.50 59 SER C CA 1
ATOM 2824 C C . SER C 1 47 ? 69.596 15.158 23.017 1.00 14.63 59 SER C C 1
ATOM 2825 O O . SER C 1 47 ? 69.266 13.982 23.016 1.00 15.50 59 SER C O 1
ATOM 2833 N N . ARG C 1 48 ? 68.73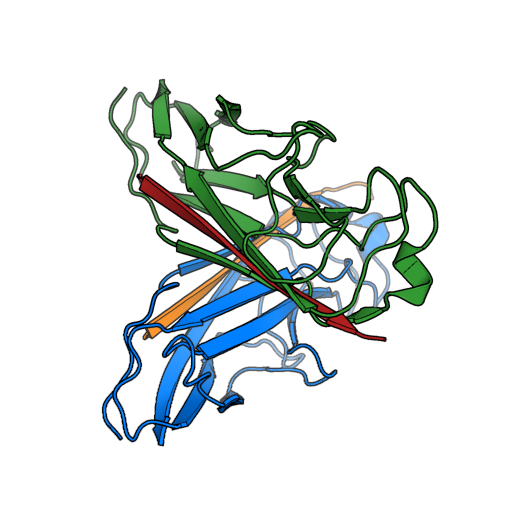0 16.152 22.823 1.00 13.05 60 ARG C N 1
ATOM 2834 C CA . ARG C 1 48 ? 67.301 15.912 22.631 1.00 13.63 60 ARG C CA 1
ATOM 2835 C C . ARG C 1 48 ? 66.745 16.865 21.589 1.00 13.09 60 ARG C C 1
ATOM 2836 O O . ARG C 1 48 ? 67.075 18.040 21.579 1.00 14.35 60 ARG C O 1
ATOM 2857 N N . VAL C 1 49 ? 65.876 16.344 20.735 1.00 12.09 61 VAL C N 1
ATOM 2858 C CA . VAL C 1 49 ? 65.228 17.141 19.708 1.00 11.42 61 VAL C CA 1
ATOM 2859 C C . VAL C 1 49 ? 63.734 17.040 19.951 1.00 11.82 61 VAL C C 1
ATOM 2860 O O . VAL C 1 49 ? 63.176 15.949 20.008 1.00 12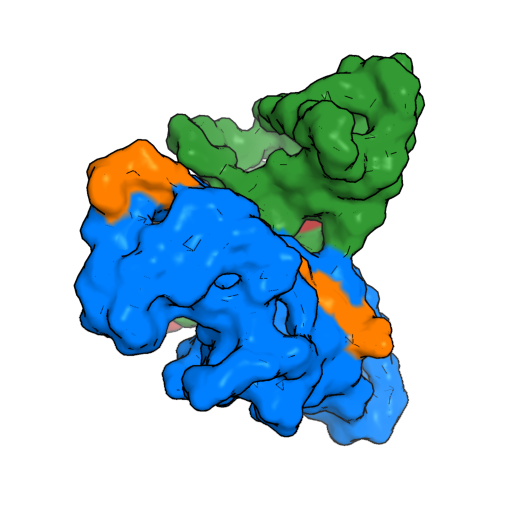.02 61 VAL C O 1
ATOM 2873 N N . THR C 1 50 ? 63.091 18.196 20.071 1.00 11.58 62 THR C N 1
ATOM 2874 C CA . THR C 1 50 ? 61.656 18.265 20.268 1.00 12.13 62 THR C CA 1
ATOM 2875 C C . THR C 1 50 ? 60.987 18.741 18.991 1.00 12.77 62 THR C C 1
ATOM 2876 O O . THR C 1 50 ? 61.339 19.778 18.449 1.00 13.45 62 THR C O 1
ATOM 2887 N N . ALA C 1 51 ? 60.025 17.964 18.526 1.00 11.36 63 ALA C N 1
ATOM 2888 C CA . ALA C 1 51 ? 59.194 18.348 17.405 1.00 11.83 63 ALA C CA 1
ATOM 2889 C C . ALA C 1 51 ? 57.874 18.901 17.919 1.00 11.40 63 ALA C C 1
ATOM 2890 O O . ALA C 1 51 ? 57.208 18.240 18.709 1.00 13.47 63 ALA C O 1
ATOM 2897 N N . SER C 1 52 ? 57.488 20.083 17.432 1.00 11.83 64 SER C N 1
ATOM 2898 C CA . SER C 1 52 ? 56.193 20.682 17.742 1.00 12.79 64 SER C CA 1
ATOM 2899 C C . SER C 1 52 ? 55.351 20.638 16.474 1.00 12.28 64 SER C C 1
ATOM 2900 O O . SER C 1 52 ? 55.781 21.135 15.419 1.00 13.35 64 SER C O 1
ATOM 2908 N N . PHE C 1 53 ? 54.159 20.052 16.586 1.00 11.78 65 PHE C N 1
ATOM 2909 C CA . PHE C 1 53 ? 53.277 19.811 15.443 1.00 12.22 65 PHE C CA 1
ATOM 2910 C C . PHE C 1 53 ? 52.146 20.812 15.375 1.00 12.89 65 PHE C C 1
ATOM 2911 O O . PHE C 1 53 ? 51.574 21.159 16.393 1.00 14.50 65 PHE C O 1
ATOM 2928 N N . SER C 1 54 ? 51.778 21.226 14.172 1.00 12.46 66 SER C N 1
ATOM 2929 C CA . SER C 1 54 ? 50.622 22.087 14.018 1.00 13.79 66 SER C CA 1
ATOM 2930 C C . SER C 1 54 ? 49.967 21.859 12.676 1.00 14.13 66 SER C C 1
ATOM 2931 O O . SER C 1 54 ? 50.609 21.515 11.691 1.00 15.92 66 SER C O 1
ATOM 2939 N N . GLY C 1 55 ? 48.654 22.015 12.662 1.00 13.24 67 GLY C N 1
ATOM 2940 C CA . GLY C 1 55 ? 47.906 21.856 11.433 1.00 12.19 67 GLY C CA 1
ATOM 2941 C C . GLY C 1 55 ? 46.462 22.133 11.743 1.00 12.59 67 GLY C C 1
ATOM 2942 O O . GLY C 1 55 ? 46.055 22.083 12.896 1.00 16.23 67 GLY C O 1
ATOM 2946 N N . ALA C 1 56 ? 45.676 22.416 10.723 1.00 11.72 68 ALA C N 1
ATOM 2947 C CA . ALA C 1 56 ? 44.270 22.686 10.955 1.00 12.24 68 ALA C CA 1
ATOM 2948 C C . ALA C 1 56 ? 43.560 21.439 11.499 1.00 11.65 68 ALA C C 1
ATOM 2949 O O . ALA C 1 56 ? 43.639 20.346 10.914 1.00 12.24 68 ALA C O 1
ATOM 2956 N N . ALA C 1 57 ? 42.878 21.609 12.620 1.00 13.01 69 ALA C N 1
ATOM 2957 C CA . ALA C 1 57 ? 42.074 20.553 13.227 1.00 12.80 69 ALA C CA 1
ATOM 2958 C C . ALA C 1 57 ? 40.614 20.788 12.929 1.00 13.81 69 ALA C C 1
ATOM 2959 O O . ALA C 1 57 ? 40.183 21.928 12.777 1.00 15.32 69 ALA C O 1
ATOM 2966 N N . ASP C 1 58 ? 39.838 19.718 12.858 1.00 13.53 70 ASP C N 1
ATOM 2967 C CA . ASP C 1 58 ? 38.397 19.870 12.731 1.00 14.33 70 ASP C CA 1
ATOM 2968 C C . ASP C 1 58 ? 37.748 19.704 14.094 1.00 15.10 70 ASP C C 1
ATOM 2969 O O . ASP C 1 58 ? 38.436 19.655 15.108 1.00 15.45 70 ASP C O 1
ATOM 2978 N N . SER C 1 59 ? 36.423 19.613 14.123 1.00 17.30 71 SER C N 1
ATOM 2979 C CA . SER C 1 59 ? 35.705 19.599 15.395 1.00 18.93 71 SER C CA 1
ATOM 2980 C C . SER C 1 59 ? 35.967 18.353 16.247 1.00 18.47 71 SER C C 1
ATOM 2981 O O . SER C 1 59 ? 35.636 18.329 17.438 1.00 19.23 71 SER C O 1
ATOM 2989 N N . THR C 1 60 ? 36.568 17.324 15.651 1.00 16.36 72 THR C N 1
ATOM 2990 C CA . THR C 1 60 ? 36.921 16.121 16.410 1.00 16.31 72 THR C CA 1
ATOM 2991 C C . THR C 1 60 ? 38.243 16.271 17.152 1.00 15.56 72 THR C C 1
ATOM 2992 O O . THR C 1 60 ? 38.575 15.439 17.990 1.00 18.22 72 THR C O 1
ATOM 3003 N N . GLY C 1 61 ? 38.997 17.315 16.821 1.00 14.17 73 GLY C N 1
ATOM 3004 C CA . GLY C 1 61 ? 40.335 17.509 17.361 1.00 13.77 73 GLY C CA 1
ATOM 3005 C C . GLY C 1 61 ? 41.457 16.879 16.554 1.00 12.76 73 GLY C C 1
ATOM 3006 O O . GLY C 1 61 ? 42.613 17.266 16.700 1.00 13.71 73 GLY C O 1
ATOM 3010 N N . TYR C 1 62 ? 41.126 15.903 15.724 1.00 13.11 74 TYR C N 1
ATOM 3011 C CA . TYR C 1 62 ? 42.098 15.344 14.789 1.00 12.27 74 TYR C CA 1
ATOM 3012 C C . TYR C 1 62 ? 42.340 16.314 13.633 1.00 11.08 74 TYR C C 1
ATOM 3013 O O . TYR C 1 62 ? 41.668 17.320 13.524 1.00 12.53 74 TYR C O 1
ATOM 3031 N N . TYR C 1 63 ? 43.324 16.024 12.786 1.00 11.23 75 TYR C N 1
ATOM 3032 C CA . TYR C 1 63 ? 43.603 16.925 11.686 1.00 11.22 75 TYR C CA 1
ATOM 3033 C C . TYR C 1 63 ? 42.489 16.883 10.650 1.00 11.25 75 TYR C C 1
ATOM 3034 O O . TYR C 1 63 ? 41.985 15.822 10.278 1.00 12.14 75 TYR C O 1
ATOM 3052 N N . LYS C 1 64 ? 42.107 18.060 10.195 1.00 11.38 76 LYS C N 1
ATOM 3053 C CA . LYS C 1 64 ? 41.026 18.222 9.233 1.00 11.47 76 LYS C CA 1
ATOM 3054 C C . LYS C 1 64 ? 41.441 17.714 7.853 1.00 11.29 76 LYS C C 1
ATOM 3055 O O . LYS C 1 64 ? 42.579 17.883 7.422 1.00 12.50 76 LYS C O 1
ATOM 3061 N N . ASN C 1 65 ? 40.516 17.061 7.166 1.00 10.91 77 ASN C N 1
ATOM 3062 C CA . ASN C 1 65 ? 40.727 16.751 5.764 1.00 10.83 77 ASN C CA 1
ATOM 3063 C C . ASN C 1 65 ? 40.500 18.006 4.923 1.00 10.71 77 ASN C C 1
ATOM 3064 O O . ASN C 1 65 ? 39.398 18.565 4.896 1.00 12.32 77 ASN C O 1
ATOM 3075 N N . GLN C 1 66 ? 41.544 18.464 4.238 1.00 11.45 78 GLN C N 1
ATOM 3076 C CA . GLN C 1 66 ? 41.425 19.593 3.329 1.00 11.51 78 GLN C CA 1
ATOM 3077 C C . GLN C 1 66 ? 40.909 19.156 1.963 1.00 12.35 78 GLN C C 1
ATOM 3078 O O . GLN C 1 66 ? 40.497 19.989 1.151 1.00 14.48 78 GLN C O 1
ATOM 3092 N N . GLY C 1 67 ? 40.922 17.852 1.715 1.00 12.50 79 GLY C N 1
ATOM 3093 C CA . GLY C 1 67 ? 40.338 17.275 0.524 1.00 11.61 79 GLY C CA 1
ATOM 3094 C C . GLY C 1 67 ? 38.827 17.222 0.620 1.00 11.46 79 GLY C C 1
ATOM 3095 O O . GLY C 1 67 ? 38.224 17.826 1.505 1.00 14.40 79 GLY C O 1
ATOM 3099 N N . THR C 1 68 ? 38.208 16.497 -0.302 1.00 11.63 80 THR C N 1
ATOM 3100 C CA . THR C 1 68 ? 36.755 16.542 -0.431 1.00 11.55 80 THR C CA 1
ATOM 3101 C C . THR C 1 68 ? 36.015 15.394 0.235 1.00 11.62 80 THR C C 1
ATOM 3102 O O . THR C 1 68 ? 34.818 15.486 0.418 1.00 12.84 80 THR C O 1
ATOM 3113 N N . ALA C 1 69 ? 36.706 14.330 0.629 1.00 11.51 81 ALA C N 1
ATOM 3114 C CA . ALA C 1 69 ? 36.026 13.246 1.309 1.00 11.06 81 ALA C CA 1
ATOM 3115 C C . ALA C 1 69 ? 35.467 13.774 2.622 1.00 11.37 81 ALA C C 1
ATOM 3116 O O . ALA C 1 69 ? 36.178 14.413 3.375 1.00 12.35 81 ALA C O 1
ATOM 3123 N N . GLN C 1 70 ? 34.200 13.482 2.901 1.00 12.21 82 GLN C N 1
ATOM 3124 C CA . GLN C 1 70 ? 33.542 13.980 4.102 1.00 12.31 82 GLN C CA 1
ATOM 3125 C C . GLN C 1 70 ? 33.601 12.951 5.212 1.00 11.46 82 GLN C C 1
ATOM 3126 O O . GLN C 1 70 ? 33.741 11.765 4.955 1.00 12.02 82 GLN C O 1
ATOM 3140 N N . ASN C 1 71 ? 33.494 13.417 6.454 1.00 11.93 83 ASN C N 1
ATOM 3141 C CA . ASN C 1 71 ? 33.488 12.575 7.639 1.00 12.60 83 ASN C CA 1
ATOM 3142 C C . ASN C 1 71 ? 34.754 11.743 7.748 1.00 12.72 83 ASN C C 1
ATOM 3143 O O . ASN C 1 71 ? 34.730 10.583 8.141 1.00 15.19 83 ASN C O 1
ATOM 3154 N N . ILE C 1 72 ? 35.864 12.366 7.380 1.00 12.73 84 ILE C N 1
ATOM 3155 C CA . ILE C 1 72 ? 37.195 11.767 7.451 1.00 13.43 84 ILE C CA 1
ATOM 3156 C C . ILE C 1 72 ? 38.096 12.758 8.121 1.00 12.22 84 ILE C C 1
ATOM 3157 O O . ILE C 1 72 ? 38.098 13.928 7.757 1.00 13.24 84 ILE C O 1
ATOM 3173 N N . GLN C 1 73 ? 38.891 12.286 9.080 1.00 12.27 85 GLN C N 1
ATOM 3174 C CA . GLN C 1 73 ? 39.948 13.094 9.666 1.00 11.60 85 GLN C CA 1
ATOM 3175 C C . GLN C 1 73 ? 41.251 12.300 9.602 1.00 11.19 85 GLN C C 1
ATOM 3176 O O . GLN C 1 73 ? 41.268 11.130 9.215 1.00 11.87 85 GLN C O 1
ATOM 3190 N N . LEU C 1 74 ? 42.352 12.971 9.925 1.00 11.57 86 LEU C N 1
ATOM 3191 C CA . LEU C 1 74 ? 43.676 12.363 9.871 1.00 10.92 86 LEU C CA 1
ATOM 3192 C C . LEU C 1 74 ? 44.286 12.344 11.249 1.00 11.44 86 LEU C C 1
ATOM 3193 O O . LEU C 1 74 ? 44.190 13.316 11.990 1.00 11.92 86 LEU C O 1
ATOM 3209 N N . GLU C 1 75 ? 44.895 11.210 11.586 1.00 11.62 87 GLU C N 1
ATOM 3210 C CA . GLU C 1 75 ? 45.531 11.021 12.872 1.00 11.73 87 GLU C CA 1
ATOM 3211 C C . GLU C 1 75 ? 46.993 10.712 12.695 1.00 11.54 87 GLU C C 1
ATOM 3212 O O . GLU C 1 75 ? 47.364 9.842 11.919 1.00 12.11 87 GLU C O 1
ATOM 3224 N N . LEU C 1 76 ? 47.804 11.458 13.437 1.00 11.44 88 LEU C N 1
ATOM 3225 C CA . LEU C 1 76 ? 49.234 11.246 13.520 1.00 11.32 88 LEU C CA 1
ATOM 3226 C C . LEU C 1 76 ? 49.551 10.653 14.886 1.00 11.53 88 LEU C C 1
ATOM 3227 O O . LEU C 1 76 ? 49.084 11.174 15.903 1.00 12.52 88 LEU C O 1
ATOM 3243 N N . GLN C 1 77 ? 50.333 9.570 14.922 1.00 11.75 89 GLN C N 1
ATOM 3244 C CA . GLN C 1 77 ? 50.838 9.017 16.176 1.00 12.60 89 GLN C CA 1
ATOM 3245 C C . GLN C 1 77 ? 52.343 8.823 16.103 1.00 13.78 89 GLN C C 1
ATOM 3246 O O . GLN C 1 77 ? 52.918 8.780 15.025 1.00 15.05 89 GLN C O 1
ATOM 3260 N N . ASP C 1 78 ? 52.968 8.677 17.262 1.00 14.41 90 ASP C N 1
ATOM 3261 C CA . ASP C 1 78 ? 54.350 8.215 17.324 1.00 16.15 90 ASP C CA 1
ATOM 3262 C C . ASP C 1 78 ? 54.376 6.691 17.292 1.00 18.76 90 ASP C C 1
ATOM 3263 O O . ASP C 1 78 ? 53.388 6.071 16.916 1.00 20.96 90 ASP C O 1
ATOM 3272 N N . ASP C 1 79 ? 55.492 6.091 17.698 1.00 19.51 91 ASP C N 1
ATOM 3273 C CA . ASP C 1 79 ? 55.648 4.642 17.653 1.00 22.01 91 ASP C CA 1
ATOM 3274 C C . ASP C 1 79 ? 55.217 3.973 18.951 1.00 23.31 91 ASP C C 1
ATOM 3275 O O . ASP C 1 79 ? 55.458 2.780 19.154 1.00 25.42 91 ASP C O 1
ATOM 3284 N N . SER C 1 80 ? 54.589 4.750 19.822 1.00 22.49 92 SER C N 1
ATOM 3285 C CA . SER C 1 80 ? 54.248 4.302 21.165 1.00 22.57 92 SER C CA 1
ATOM 3286 C C . SER C 1 80 ? 52.783 4.542 21.522 1.00 21.53 92 SER C C 1
ATOM 3287 O O . SER C 1 80 ? 52.401 4.464 22.686 1.00 23.89 92 SER C O 1
ATOM 3295 N N . GLY C 1 81 ? 51.963 4.832 20.523 1.00 20.00 93 GLY C N 1
ATOM 3296 C CA . GLY C 1 81 ? 50.532 4.948 20.737 1.00 19.87 93 GLY C CA 1
ATOM 3297 C C . GLY C 1 81 ? 50.058 6.333 21.143 1.00 19.25 93 GLY C C 1
ATOM 3298 O O . GLY C 1 81 ? 48.893 6.518 21.461 1.00 20.39 93 GLY C O 1
ATOM 3302 N N . ASN C 1 82 ? 50.948 7.317 21.108 1.00 17.57 94 ASN C N 1
ATOM 3303 C CA . ASN C 1 82 ? 50.602 8.675 21.496 1.00 17.44 94 ASN C CA 1
ATOM 3304 C C . ASN C 1 82 ? 50.123 9.472 20.303 1.00 15.59 94 ASN C C 1
ATOM 3305 O O . ASN C 1 82 ? 50.836 9.604 19.312 1.00 15.69 94 ASN C O 1
ATOM 3316 N N . THR C 1 83 ? 48.922 10.024 20.410 1.00 15.24 95 THR C N 1
ATOM 3317 C CA . THR C 1 83 ? 48.351 10.856 19.365 1.00 13.95 95 THR C CA 1
ATOM 3318 C C . THR C 1 83 ? 49.000 12.227 19.423 1.00 13.91 95 THR C C 1
ATOM 3319 O O . THR C 1 83 ? 49.182 12.786 20.499 1.00 16.53 95 THR C O 1
ATOM 3330 N N . LEU C 1 84 ? 49.319 12.765 18.250 1.00 12.42 96 LEU C N 1
ATOM 3331 C CA . LEU C 1 84 ? 50.053 14.019 18.111 1.00 11.66 96 LEU C CA 1
ATOM 3332 C C . LEU C 1 84 ? 49.200 15.016 17.330 1.00 12.41 96 LEU C C 1
ATOM 3333 O O . LEU C 1 84 ? 49.519 15.392 16.204 1.00 13.26 96 LEU C O 1
ATOM 3349 N N . ASN C 1 85 ? 48.078 15.407 17.921 1.00 12.80 97 ASN C N 1
ATOM 3350 C CA . ASN C 1 85 ? 47.211 16.424 17.321 1.00 13.00 97 ASN C CA 1
ATOM 3351 C C . ASN C 1 85 ? 47.866 17.792 17.365 1.00 13.19 97 ASN C C 1
ATOM 3352 O O . ASN C 1 85 ? 48.938 17.971 17.943 1.00 13.04 97 ASN C O 1
ATOM 3363 N N . THR C 1 86 ? 47.220 18.773 16.748 1.00 12.65 98 THR C N 1
ATOM 3364 C CA . THR C 1 86 ? 47.830 20.081 16.637 1.00 12.73 98 THR C CA 1
ATOM 3365 C C . THR C 1 86 ? 48.181 20.643 18.012 1.00 14.10 98 THR C C 1
ATOM 3366 O O . THR C 1 86 ? 47.390 20.585 18.942 1.00 15.56 98 THR C O 1
ATOM 3377 N N . GLY C 1 87 ? 49.395 21.159 18.135 1.00 13.59 99 GLY C N 1
ATOM 3378 C CA . GLY C 1 87 ? 49.895 21.659 19.399 1.00 14.79 99 GLY C CA 1
ATOM 3379 C C . GLY C 1 87 ? 50.698 20.647 20.186 1.00 15.04 99 GLY C C 1
ATOM 3380 O O . GLY C 1 87 ? 51.348 21.017 21.153 1.00 16.75 99 GLY C O 1
ATOM 3384 N N . ALA C 1 88 ? 50.661 19.379 19.792 1.00 12.83 100 ALA C N 1
ATOM 3385 C CA . ALA C 1 88 ? 51.393 18.330 20.480 1.00 12.73 100 ALA C CA 1
ATOM 3386 C C . ALA C 1 88 ? 52.877 18.468 20.260 1.00 13.45 100 ALA C C 1
ATOM 3387 O O . ALA C 1 88 ? 53.315 19.077 19.293 1.00 14.59 100 ALA C O 1
ATOM 3394 N N . THR C 1 89 ? 53.646 17.856 21.151 1.00 14.18 101 THR C N 1
ATOM 3395 C CA . THR C 1 89 ? 55.087 17.744 20.959 1.00 15.70 101 THR C CA 1
ATOM 3396 C C . THR C 1 89 ? 55.536 16.31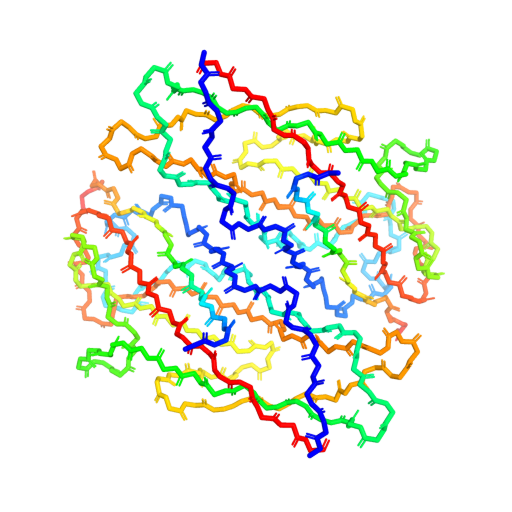7 21.172 1.00 15.31 101 THR C C 1
ATOM 3397 O O . THR C 1 89 ? 54.899 15.545 21.876 1.00 17.61 101 THR C O 1
ATOM 3408 N N . LYS C 1 90 ? 56.653 15.990 20.549 1.00 14.39 102 LYS C N 1
ATOM 3409 C CA . LYS C 1 90 ? 57.318 14.708 20.742 1.00 13.68 102 LYS C CA 1
ATOM 3410 C C . LYS C 1 90 ? 58.804 14.987 20.820 1.00 13.17 102 LYS C C 1
ATOM 3411 O O . LYS C 1 90 ? 59.339 15.716 19.984 1.00 13.12 102 LYS C O 1
ATOM 3430 N N . THR C 1 91 ? 59.457 14.435 21.834 1.00 13.33 103 THR C N 1
ATOM 3431 C CA . THR C 1 91 ? 60.900 14.571 21.960 1.00 11.54 103 THR C CA 1
ATOM 3432 C C . THR C 1 91 ? 61.582 13.220 21.808 1.00 13.12 103 THR C C 1
ATOM 3433 O O . THR C 1 91 ? 61.118 12.222 22.353 1.00 15.02 103 THR C O 1
ATOM 3444 N N . VAL C 1 92 ? 62.662 13.201 21.027 1.00 12.04 104 VAL C N 1
ATOM 3445 C CA . VAL C 1 92 ? 63.529 12.038 20.915 1.00 12.53 104 VAL C CA 1
ATOM 3446 C C . VAL C 1 92 ? 64.938 12.343 21.383 1.00 12.70 104 VAL C C 1
ATOM 3447 O O . VAL C 1 92 ? 65.397 13.482 21.377 1.00 13.20 104 VAL C O 1
ATOM 3460 N N . GLN C 1 93 ? 65.640 11.292 21.781 1.00 14.53 105 GLN C N 1
ATOM 3461 C CA . GLN C 1 93 ? 67.043 11.401 22.130 1.00 17.22 105 GLN C CA 1
ATOM 3462 C C . GLN C 1 93 ? 67.894 11.375 20.870 1.00 16.36 105 GLN C C 1
ATOM 3463 O O . GLN C 1 93 ? 67.654 10.595 19.943 1.00 18.68 105 GLN C O 1
ATOM 3477 N N . VAL C 1 94 ? 68.905 12.229 20.853 1.00 15.59 106 VAL C N 1
ATOM 3478 C CA . VAL C 1 94 ? 69.939 12.147 19.839 1.00 16.53 106 VAL C CA 1
ATOM 3479 C C . VAL C 1 94 ? 70.767 10.897 20.104 1.00 17.72 106 VAL C C 1
ATOM 3480 O O . VAL C 1 94 ? 71.159 10.628 21.235 1.00 18.94 106 VAL C O 1
ATOM 3493 N N . ASP C 1 95 ? 71.023 10.124 19.060 1.00 17.74 107 ASP C N 1
ATOM 3494 C CA . ASP C 1 95 ? 71.902 8.970 19.161 1.00 20.64 107 ASP C CA 1
ATOM 3495 C C . ASP C 1 95 ? 73.311 9.466 19.414 1.00 22.01 107 ASP C C 1
ATOM 3496 O O . ASP C 1 95 ? 73.832 10.256 18.640 1.00 22.87 107 ASP C O 1
ATOM 3505 N N . ASP C 1 96 ? 73.937 9.013 20.493 1.00 26.75 108 ASP C N 1
ATOM 3506 C CA . ASP C 1 96 ? 75.221 9.594 20.895 1.00 31.98 108 ASP C CA 1
ATOM 3507 C C . ASP C 1 96 ? 76.360 9.210 19.971 1.00 31.28 108 ASP C C 1
ATOM 3508 O O . ASP C 1 96 ? 77.325 9.955 19.842 1.00 33.96 108 ASP C O 1
ATOM 3517 N N . SER C 1 97 ? 76.240 8.073 19.305 1.00 26.88 109 SER C N 1
ATOM 3518 C CA A SER C 1 97 ? 77.291 7.633 18.396 0.51 26.62 109 SER C CA 1
ATOM 3519 C CA B SER C 1 97 ? 77.278 7.623 18.386 0.49 26.54 109 SER C CA 1
ATOM 3520 C C . SER C 1 97 ? 77.213 8.342 17.039 1.00 24.56 109 SER C C 1
ATOM 3521 O O . SER C 1 97 ? 78.226 8.765 16.503 1.00 25.02 109 SER C O 1
ATOM 3536 N N . SER C 1 98 ? 76.012 8.505 16.496 1.00 20.76 110 SER C N 1
ATOM 3537 C CA . SER C 1 98 ? 75.883 9.079 15.163 1.00 19.12 110 SER C CA 1
ATOM 3538 C C . SER C 1 98 ? 75.567 10.560 15.166 1.00 17.59 110 SER C C 1
ATOM 3539 O O . SER C 1 98 ? 75.623 11.203 14.123 1.00 17.91 110 SER C O 1
ATOM 3547 N N . GLN C 1 99 ? 75.217 11.084 16.331 1.00 17.94 111 GLN C N 1
ATOM 3548 C CA . GLN C 1 99 ? 74.766 12.467 16.462 1.00 17.64 111 GLN C CA 1
ATOM 3549 C C . GLN C 1 99 ? 73.635 12.769 15.477 1.00 17.59 111 GLN C C 1
ATOM 3550 O O . GLN C 1 99 ? 73.620 13.794 14.786 1.00 19.17 111 GLN C O 1
ATOM 3564 N N . SER C 1 100 ? 72.681 11.850 15.410 1.00 16.17 112 SER C N 1
ATOM 3565 C CA . SER C 1 100 ? 71.496 12.040 14.573 1.00 15.66 112 SER C CA 1
ATOM 3566 C C . SER C 1 100 ? 70.267 11.743 15.396 1.00 14.27 112 SER C C 1
ATOM 3567 O O . SER C 1 100 ? 70.349 11.120 16.451 1.00 16.43 112 SER C O 1
ATOM 3575 N N . ALA C 1 101 ? 69.128 12.215 14.909 1.00 13.70 113 ALA C N 1
ATOM 3576 C CA . ALA C 1 101 ? 67.856 11.995 15.574 1.00 13.39 113 ALA C CA 1
ATOM 3577 C C . ALA C 1 101 ? 66.813 11.655 14.535 1.00 12.73 113 ALA C C 1
ATOM 3578 O O . ALA C 1 101 ? 66.850 12.172 13.422 1.00 14.45 113 ALA C O 1
ATOM 3585 N N . HIS C 1 102 ? 65.868 10.797 14.896 1.00 13.00 114 HIS C N 1
ATOM 3586 C CA . HIS C 1 102 ? 64.775 10.520 13.982 1.00 12.74 114 HIS C CA 1
ATOM 3587 C C . HIS C 1 102 ? 63.468 10.296 14.724 1.00 13.27 114 HIS C C 1
ATOM 3588 O O . HIS C 1 102 ? 63.459 9.900 15.891 1.00 13.26 114 HIS C O 1
ATOM 3602 N N . PHE C 1 103 ? 62.388 10.624 14.024 1.00 12.58 115 PHE C N 1
ATOM 3603 C CA . PHE C 1 103 ? 61.025 10.508 14.502 1.00 12.14 115 PHE C CA 1
ATOM 3604 C C . PHE C 1 103 ? 60.264 9.522 13.624 1.00 12.40 115 PHE C C 1
ATOM 3605 O O . PHE C 1 103 ? 59.844 9.884 12.528 1.00 12.70 115 PHE C O 1
ATOM 3622 N N . PRO C 1 104 ? 60.087 8.283 14.090 1.00 13.43 116 PRO C N 1
ATOM 3623 C CA . PRO C 1 104 ? 59.292 7.334 13.327 1.00 13.57 116 PRO C CA 1
ATOM 3624 C C . PRO C 1 104 ? 57.845 7.497 13.726 1.00 13.56 116 PRO C C 1
ATOM 3625 O O . PRO C 1 104 ? 57.463 7.198 14.851 1.00 16.11 116 PRO C O 1
ATOM 3636 N N . LEU C 1 105 ? 57.058 7.995 12.794 1.00 11.48 117 LEU C N 1
ATOM 3637 C CA . LEU C 1 105 ? 55.668 8.326 13.017 1.00 11.10 117 LEU C CA 1
ATOM 3638 C C . LEU C 1 105 ? 54.749 7.469 12.165 1.00 10.55 117 LEU C C 1
ATOM 3639 O O . LEU C 1 105 ? 55.177 6.699 11.306 1.00 12.47 117 LEU C O 1
ATOM 3655 N N . GLN C 1 106 ? 53.456 7.633 12.399 1.00 12.12 118 GLN C N 1
ATOM 3656 C CA A GLN C 1 106 ? 52.501 6.907 11.593 0.49 12.68 118 GLN C CA 1
ATOM 3657 C CA B GLN C 1 106 ? 52.410 6.805 11.814 0.51 12.78 118 GLN C CA 1
ATOM 3658 C C . GLN C 1 106 ? 51.218 7.706 11.476 1.00 11.77 118 GLN C C 1
ATOM 3659 O O . GLN C 1 106 ? 50.842 8.510 12.340 1.00 12.83 118 GLN C O 1
ATOM 3686 N N . VAL C 1 107 ? 50.599 7.538 10.306 1.00 11.05 119 VAL C N 1
ATOM 3687 C CA . VAL C 1 107 ? 49.397 8.293 9.959 1.00 11.09 119 VAL C CA 1
ATOM 3688 C C . VAL C 1 107 ? 48.294 7.334 9.508 1.00 10.45 119 VAL C C 1
ATOM 3689 O O . VAL C 1 107 ? 48.554 6.333 8.838 1.00 11.88 119 VAL C O 1
ATOM 3702 N N . ARG C 1 108 ? 47.051 7.648 9.868 1.00 11.06 120 ARG C N 1
ATOM 3703 C CA . ARG C 1 108 ? 45.907 6.953 9.286 1.00 11.04 120 ARG C CA 1
ATOM 3704 C C . ARG C 1 108 ? 44.781 7.926 9.051 1.00 11.23 120 ARG C C 1
ATOM 3705 O O . ARG C 1 108 ? 44.750 9.009 9.633 1.00 12.53 120 ARG C O 1
ATOM 3726 N N . ALA C 1 109 ? 43.856 7.519 8.197 1.00 11.84 121 ALA C N 1
ATOM 3727 C CA . ALA C 1 109 ? 42.578 8.187 8.115 1.00 11.41 121 ALA C CA 1
ATOM 3728 C C . ALA C 1 109 ? 41.625 7.506 9.056 1.00 13.10 121 ALA C C 1
ATOM 3729 O O . ALA C 1 109 ? 41.636 6.283 9.202 1.00 15.26 121 ALA C O 1
ATOM 3736 N N . LEU C 1 110 ? 40.782 8.292 9.701 1.00 13.14 122 LEU C N 1
ATOM 3737 C CA . LEU C 1 110 ? 39.744 7.698 10.513 1.00 15.69 122 LEU C CA 1
ATOM 3738 C C . LEU C 1 110 ? 38.471 8.473 10.366 1.00 14.03 122 LEU C C 1
ATOM 3739 O O . LEU C 1 110 ? 38.473 9.666 10.061 1.00 15.22 122 LEU C O 1
ATOM 3755 N N . THR C 1 111 ? 37.367 7.766 10.523 1.00 13.41 123 THR C N 1
ATOM 3756 C CA . THR C 1 111 ? 36.078 8.415 10.555 1.00 13.36 123 THR C CA 1
ATOM 3757 C C . THR C 1 111 ? 35.513 8.340 11.968 1.00 13.76 123 THR C C 1
ATOM 3758 O O . THR C 1 111 ? 35.041 7.308 12.432 1.00 15.33 123 THR C O 1
ATOM 3769 N N . VAL C 1 112 ? 35.630 9.445 12.692 1.00 14.00 124 VAL C N 1
ATOM 3770 C CA . VAL C 1 112 ? 35.175 9.468 14.070 1.00 15.01 124 VAL C CA 1
ATOM 3771 C C . VAL C 1 112 ? 33.677 9.168 14.169 1.00 15.80 124 VAL C C 1
ATOM 3772 O O . VAL C 1 112 ? 33.260 8.368 15.004 1.00 17.62 124 VAL C O 1
ATOM 3785 N N . ASN C 1 113 ? 32.879 9.771 13.289 1.00 14.93 125 ASN C N 1
ATOM 3786 C CA . ASN C 1 113 ? 31.423 9.598 13.326 1.00 15.62 125 ASN C CA 1
ATOM 3787 C C . ASN C 1 113 ? 30.839 8.592 12.338 1.00 14.99 125 ASN C C 1
ATOM 3788 O O . ASN C 1 113 ? 29.644 8.298 12.391 1.00 17.20 125 ASN C O 1
ATOM 3799 N N . GLY C 1 114 ? 31.667 8.090 11.430 1.00 14.93 126 GLY C N 1
ATOM 3800 C CA . GLY C 1 114 ? 31.185 7.183 10.407 1.00 15.95 126 GLY C CA 1
ATOM 3801 C C . GLY C 1 114 ? 30.661 7.897 9.181 1.00 14.76 126 GLY C C 1
ATOM 3802 O O . GLY C 1 114 ? 30.600 9.126 9.129 1.00 15.92 126 GLY C O 1
ATOM 3806 N N . GLY C 1 115 ? 30.280 7.117 8.181 1.00 15.91 127 GLY C N 1
ATOM 3807 C CA . GLY C 1 115 ? 29.684 7.667 6.978 1.00 15.65 127 GLY C CA 1
ATOM 3808 C C . GLY C 1 115 ? 30.648 8.434 6.102 1.00 14.96 127 GLY C C 1
ATOM 3809 O O . GLY C 1 115 ? 30.270 9.445 5.534 1.00 15.42 127 GLY C O 1
ATOM 3813 N N . ALA C 1 116 ? 31.888 7.969 5.984 1.00 15.18 128 ALA C N 1
ATOM 3814 C CA . ALA C 1 116 ? 32.834 8.636 5.096 1.00 15.25 128 ALA C CA 1
ATOM 3815 C C . ALA C 1 116 ? 32.309 8.627 3.673 1.00 15.14 128 ALA C C 1
ATOM 3816 O O . ALA C 1 116 ? 31.686 7.656 3.246 1.00 16.39 128 ALA C O 1
ATOM 3823 N N . THR C 1 117 ? 32.552 9.713 2.948 1.00 14.84 129 THR C N 1
ATOM 3824 C CA . THR C 1 117 ? 32.144 9.822 1.559 1.00 14.07 129 THR C CA 1
ATOM 3825 C C . THR C 1 117 ? 33.326 9.870 0.619 1.00 13.26 129 THR C C 1
ATOM 3826 O O . THR C 1 117 ? 34.452 10.149 1.019 1.00 13.81 129 THR C O 1
ATOM 3837 N N . GLN C 1 118 ? 33.050 9.599 -0.644 1.00 13.04 130 GLN C N 1
ATOM 3838 C CA . GLN C 1 118 ? 34.062 9.584 -1.682 1.00 12.47 130 GLN C CA 1
ATOM 3839 C C . GLN C 1 118 ? 34.681 10.957 -1.887 1.00 11.63 130 GLN C C 1
ATOM 3840 O O . GLN C 1 118 ? 33.985 11.956 -1.933 1.00 12.37 130 GLN C O 1
ATOM 3854 N N . GLY C 1 119 ? 35.998 10.984 -2.052 1.00 11.39 131 GLY C N 1
ATOM 3855 C CA . GLY C 1 119 ? 36.693 12.191 -2.420 1.00 12.05 131 GLY C CA 1
ATOM 3856 C C . GLY C 1 119 ? 38.135 12.132 -1.993 1.00 11.09 131 GLY C C 1
ATOM 3857 O O . GLY C 1 119 ? 38.645 11.119 -1.496 1.00 12.38 131 GLY C O 1
ATOM 3861 N N . THR C 1 120 ? 38.829 13.241 -2.195 1.00 11.27 132 THR C N 1
ATOM 3862 C CA . THR C 1 120 ? 40.247 13.267 -1.891 1.00 11.38 132 THR C CA 1
ATOM 3863 C C . THR C 1 120 ? 40.535 13.375 -0.399 1.00 10.93 132 THR C C 1
ATOM 3864 O O . THR C 1 120 ? 39.713 13.852 0.392 1.00 11.04 132 THR C O 1
ATOM 3875 N N . ILE C 1 121 ? 41.717 12.900 -0.027 1.00 11.17 133 ILE C N 1
ATOM 3876 C CA . ILE C 1 121 ? 42.305 13.126 1.280 1.00 12.29 133 ILE C CA 1
ATOM 3877 C C . ILE C 1 121 ? 43.554 13.974 1.085 1.00 12.09 133 ILE C C 1
ATOM 3878 O O . ILE C 1 121 ? 44.426 13.642 0.285 1.00 13.06 133 ILE C O 1
ATOM 3894 N N . GLU C 1 122 ? 43.619 15.094 1.792 1.00 12.11 134 GLU C N 1
ATOM 3895 C CA . GLU C 1 122 ? 44.738 16.015 1.682 1.00 13.77 134 GLU C CA 1
ATOM 3896 C C . GLU C 1 122 ? 44.899 16.716 3.025 1.00 12.54 134 GLU C C 1
ATOM 3897 O O . GLU C 1 122 ? 43.939 17.251 3.561 1.00 13.12 134 GLU C O 1
ATOM 3909 N N . ALA C 1 123 ? 46.114 16.750 3.552 1.00 11.94 135 ALA C N 1
ATOM 3910 C CA . ALA C 1 123 ? 46.404 17.537 4.738 1.00 12.12 135 ALA C CA 1
ATOM 3911 C C . ALA C 1 123 ? 47.893 17.794 4.802 1.00 11.90 135 ALA C C 1
ATOM 3912 O O . ALA C 1 123 ? 48.678 17.038 4.231 1.00 12.65 135 ALA C O 1
ATOM 3919 N N . VAL C 1 124 ? 48.270 18.846 5.514 1.00 10.68 136 VAL C N 1
ATOM 3920 C CA . VAL C 1 124 ? 49.670 19.160 5.771 1.00 11.52 136 VAL C CA 1
ATOM 3921 C C . VAL C 1 124 ? 49.845 19.427 7.253 1.00 12.28 136 VAL C C 1
ATOM 3922 O O . VAL C 1 124 ? 49.091 20.199 7.844 1.00 14.84 136 VAL C O 1
ATOM 3935 N N . ILE C 1 125 ? 50.837 18.776 7.844 1.00 11.96 137 ILE C N 1
ATOM 3936 C CA . ILE C 1 125 ? 51.205 19.009 9.229 1.00 12.64 137 ILE C CA 1
ATOM 3937 C C . ILE C 1 125 ? 52.573 19.678 9.218 1.00 12.18 137 ILE C C 1
ATOM 3938 O O . ILE C 1 125 ? 53.499 19.202 8.569 1.00 13.03 137 ILE C O 1
ATOM 3954 N N . GLU C 1 126 ? 52.694 20.799 9.927 1.00 12.93 138 GLU C N 1
ATOM 3955 C CA . GLU C 1 126 ? 53.952 21.531 10.017 1.00 13.85 138 GLU C CA 1
ATOM 3956 C C . GLU C 1 126 ? 54.678 21.175 11.291 1.00 13.12 138 GLU C C 1
ATOM 3957 O O . GLU C 1 126 ? 54.060 20.956 12.325 1.00 14.36 138 GLU C O 1
ATOM 3969 N N . ILE C 1 127 ? 56.000 21.104 11.199 1.00 12.31 139 ILE C N 1
ATOM 3970 C CA . ILE C 1 127 ? 56.824 20.743 12.338 1.00 13.29 139 ILE C CA 1
ATOM 3971 C C . ILE C 1 127 ? 57.913 21.795 12.546 1.00 12.64 139 ILE C C 1
ATOM 3972 O O . ILE C 1 127 ? 58.598 22.192 11.602 1.00 13.52 139 ILE C O 1
ATOM 3988 N N . THR C 1 128 ? 58.078 22.223 13.796 1.00 12.57 140 THR C N 1
ATOM 3989 C CA A THR C 1 128 ? 59.171 23.099 14.202 0.79 13.55 140 THR C CA 1
ATOM 3990 C CA B THR C 1 128 ? 59.210 23.059 14.154 0.21 12.77 140 THR C CA 1
ATOM 3991 C C . THR C 1 128 ? 59.992 22.364 15.262 1.00 12.37 140 THR C C 1
ATOM 3992 O O . THR C 1 128 ? 59.422 21.757 16.171 1.00 13.61 140 THR C O 1
ATOM 4013 N N . TYR C 1 129 ? 61.314 22.421 15.145 1.00 12.02 141 TYR C N 1
ATOM 4014 C CA . TYR C 1 129 ? 62.206 21.766 16.079 1.00 11.73 141 TYR C CA 1
ATOM 4015 C C . TYR C 1 129 ? 62.805 22.733 17.084 1.00 13.12 141 TYR C C 1
ATOM 4016 O O . TYR C 1 129 ? 63.167 23.859 16.748 1.00 14.16 141 TYR C O 1
ATOM 4034 N N . THR C 1 130 ? 62.944 22.252 18.313 1.00 12.88 142 THR C N 1
ATOM 4035 C CA . THR C 1 130 ? 63.720 22.916 19.350 1.00 12.80 142 THR C CA 1
ATOM 4036 C C . THR C 1 130 ? 64.682 21.887 19.945 1.00 12.96 142 THR C C 1
ATOM 4037 O O . THR C 1 130 ? 64.483 20.672 19.823 1.00 13.57 142 THR C O 1
ATOM 4048 N N . TYR C 1 131 ? 65.740 22.390 20.567 1.00 13.40 143 TYR C N 1
ATOM 4049 C CA . TYR C 1 131 ? 66.894 21.587 20.901 1.00 14.59 143 TYR C CA 1
ATOM 4050 C C . TYR C 1 131 ? 67.247 21.777 22.356 1.00 15.59 143 TYR C C 1
ATOM 4051 O O . TYR C 1 131 ? 67.162 22.882 22.883 1.00 17.59 143 TYR C O 1
ATOM 4069 N N . SER C 1 132 ? 67.652 20.694 23.006 1.00 15.28 144 SER C N 1
ATOM 4070 C CA . SER C 1 132 ? 68.085 20.756 24.394 1.00 16.38 144 SER C CA 1
ATOM 4071 C C . SER C 1 132 ? 69.107 19.676 24.681 1.00 16.58 144 SER C C 1
ATOM 4072 O O . SER C 1 132 ? 69.501 18.934 23.778 1.00 16.17 144 SER C O 1
ATOM 4081 N N . ALA D 2 1 ? 58.015 26.849 9.136 1.00 28.54 1 ALA D N 1
ATOM 4082 C CA . ALA D 2 1 ? 58.187 25.444 9.605 1.00 25.56 1 ALA D CA 1
ATOM 4083 C C . ALA D 2 1 ? 59.536 24.900 9.168 1.00 22.84 1 ALA D C 1
ATOM 4084 O O . ALA D 2 1 ? 60.100 25.349 8.178 1.00 24.52 1 ALA D O 1
ATOM 4093 N N . ASP D 2 2 ? 60.049 23.941 9.929 1.00 16.85 2 ASP D N 1
ATOM 4094 C CA . ASP D 2 2 ? 61.305 23.273 9.585 1.00 14.98 2 ASP D CA 1
ATOM 4095 C C . ASP D 2 2 ? 61.061 22.040 8.729 1.00 14.10 2 ASP D C 1
ATOM 4096 O O . ASP D 2 2 ? 61.865 21.735 7.839 1.00 17.40 2 ASP D O 1
ATOM 4105 N N . SER D 2 3 ? 59.961 21.336 8.993 1.00 13.26 3 SER D N 1
ATOM 4106 C CA . SER D 2 3 ? 59.540 20.207 8.173 1.00 12.52 3 SER D CA 1
ATOM 4107 C C . SER D 2 3 ? 58.045 20.282 7.944 1.00 12.32 3 SER D C 1
ATOM 4108 O O . SER D 2 3 ? 57.333 20.939 8.698 1.00 13.76 3 SER D O 1
ATOM 4116 N N . ARG D 2 4 ? 57.588 19.587 6.906 1.00 12.77 4 ARG D N 1
ATOM 4117 C CA . ARG D 2 4 ? 56.173 19.467 6.606 1.00 13.62 4 ARG D CA 1
ATOM 4118 C C . ARG D 2 4 ? 55.900 18.040 6.210 1.00 13.88 4 ARG D C 1
ATOM 4119 O O . ARG D 2 4 ? 56.652 17.452 5.431 1.00 15.43 4 ARG D O 1
ATOM 4140 N N . ILE D 2 5 ? 54.819 17.491 6.752 1.00 12.58 5 ILE D N 1
ATOM 4141 C CA . ILE D 2 5 ? 54.314 16.198 6.322 1.00 12.74 5 ILE D CA 1
ATOM 4142 C C . ILE D 2 5 ? 53.065 16.421 5.490 1.00 11.79 5 ILE D C 1
ATOM 4143 O O . ILE D 2 5 ? 52.101 17.005 5.969 1.00 12.82 5 ILE D O 1
ATOM 4159 N N . ARG D 2 6 ? 53.092 15.957 4.243 1.00 11.41 6 ARG D N 1
ATOM 4160 C CA . ARG D 2 6 ? 51.917 15.985 3.378 1.00 12.02 6 ARG D CA 1
ATOM 4161 C C . ARG D 2 6 ? 51.261 14.624 3.345 1.00 11.02 6 ARG D C 1
ATOM 4162 O O . ARG D 2 6 ? 51.925 13.610 3.126 1.00 12.32 6 ARG D O 1
ATOM 4183 N N . ILE D 2 7 ? 49.963 14.603 3.619 1.00 11.16 7 ILE D N 1
ATOM 4184 C CA . ILE D 2 7 ? 49.179 13.384 3.634 1.00 11.58 7 ILE D CA 1
ATOM 4185 C C . ILE D 2 7 ? 48.281 13.396 2.409 1.00 10.87 7 ILE D C 1
ATOM 4186 O O . ILE D 2 7 ? 47.628 14.401 2.127 1.00 12.07 7 ILE D O 1
ATOM 4202 N N . ARG D 2 8 ? 48.273 12.268 1.697 1.00 11.57 8 ARG D N 1
ATOM 4203 C CA . ARG D 2 8 ? 47.512 12.073 0.472 1.00 12.54 8 ARG D CA 1
ATOM 4204 C C . ARG D 2 8 ? 46.672 10.821 0.579 1.00 12.43 8 ARG D C 1
ATOM 4205 O O . ARG D 2 8 ? 46.960 9.926 1.368 1.00 13.79 8 ARG D O 1
ATOM 4226 N N . GLY D 2 9 ? 45.634 10.751 -0.233 1.00 13.01 9 GLY D N 1
ATOM 4227 C CA . GLY D 2 9 ? 44.823 9.562 -0.332 1.00 12.48 9 GLY D CA 1
ATOM 4228 C C . GLY D 2 9 ? 43.538 9.843 -1.083 1.00 11.63 9 GLY D C 1
ATOM 4229 O O . GLY D 2 9 ? 43.276 10.968 -1.516 1.00 12.51 9 GLY D O 1
ATOM 4233 N N . TYR D 2 10 ? 42.713 8.812 -1.227 1.00 12.18 10 TYR D N 1
ATOM 4234 C CA . TYR D 2 10 ? 41.434 8.935 -1.899 1.00 12.44 10 TYR D CA 1
ATOM 4235 C C . TYR D 2 10 ? 40.470 7.944 -1.297 1.00 13.34 10 TYR D C 1
ATOM 4236 O O . TYR D 2 10 ? 40.825 6.800 -1.098 1.00 16.03 10 TYR D O 1
ATOM 4254 N N . VAL D 2 11 ? 39.262 8.394 -0.994 1.00 13.21 11 VAL D N 1
ATOM 4255 C CA . VAL D 2 11 ? 38.198 7.506 -0.564 1.00 13.04 11 VAL D CA 1
ATOM 4256 C C . VAL D 2 11 ? 37.333 7.212 -1.786 1.00 13.40 11 VAL D C 1
ATOM 4257 O O . VAL D 2 11 ? 36.854 8.125 -2.420 1.00 13.74 11 VAL D O 1
ATOM 4270 N N . ARG D 2 12 ? 37.148 5.934 -2.106 1.00 14.50 12 ARG D N 1
ATOM 4271 C CA . ARG D 2 12 ? 36.448 5.511 -3.306 1.00 16.72 12 ARG D CA 1
ATOM 4272 C C . ARG D 2 12 ? 35.198 4.746 -2.929 1.00 17.57 12 ARG D C 1
ATOM 4273 O O . ARG D 2 12 ? 35.235 3.906 -2.018 1.00 18.61 12 ARG D O 1
ATOM 4294 N N . ASN D 2 13 ? 34.100 5.026 -3.629 1.00 20.94 13 ASN D N 1
ATOM 4295 C CA . ASN D 2 13 ? 32.903 4.189 -3.547 1.00 25.71 13 ASN D CA 1
ATOM 4296 C C . ASN D 2 13 ? 33.055 2.863 -4.274 1.00 29.78 13 ASN D C 1
ATOM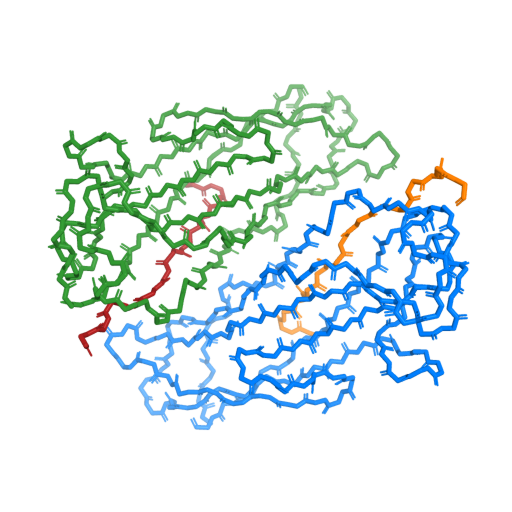 4297 O O . ASN D 2 13 ? 33.739 2.782 -5.293 1.00 30.90 13 ASN D O 1
ATOM 4308 N N . ASN D 2 14 ? 32.388 1.834 -3.762 1.00 33.52 14 ASN D N 1
#

GO terms:
  GO:0005515 protein binding (F, IPI)
  GO:0007638 mechanosensory behavior (P, IDA)
  GO:0031589 cell-substrate adhesion (P, IMP)
  GO:0007155 cell adhesion (P, IMP)
  GO:0009419 pilus tip (C, IPI)

Radius of gyration: 19.15 Å; Cα contacts (8 Å, |Δi|>4): 924; chains: 4; bounding box: 48×44×45 Å

Foldseek 3Di:
DDDFAWPPPDKDWDLDDDDQVQQADAWRKGDKTKIKTKTAPADPPWWKKKKAKAWDDDPVQAHDFPKDKPQKGKWKAFPPPHTRGHGRMDMDTQDPVGRMDMTMMIMMMHRNHGRIDDIDGDTDMDIDMDTD/DVDDDDDDDDDDDPD/DDDFAWPPPDKDWDLDDDDLVQQAAAWGKGDKTKIKTKTFDADPPWWKKKKAKAWDCDPVQAHDFPKDKPQKGKWKAFPPPHTRGHGRMDMDTQDPVGRMDMTIMIMMMHRNHGDIGDIDGDTDMDIDMDTD/DPDDDDDDDDDDD

Solvent-accessible surface area: 12794 Å² total

Secondary structure (P-SEA, 3-state):
cccccccccbbbbbcccccccccccccccccbbbbbcccccccccccbbbbbbbcccccccccccccccccbbbbbbccccccccccbbbbbbbcccccbbbbbbbbbbbbccccccbbbbbbbbbbbbbcc/ccbbbbbbbbbbccc/cccccccccbbbbbcccccccccccccccccbbbbbcccccccccccbbbbbbbcccccccccccccccccbbbbbbccccccccccbbbbbbccccccbbbbbbbbbbbcccccccbbbbbbbbbbbbbcc/ccbbbbbbbbbcc

CATH classification: 2.60.40.1090

Nearest PDB structures (foldseek):
  5iqo-assembly2_C  TM=9.963E-01  e=3.798E-23  Escherichia coli K-12
  5iqn-assembly2_G  TM=9.952E-01  e=1.468E-22  Escherichia coli K-12
  3bfw-assembly2_C  TM=1.001E+00  e=3.802E-22  Escherichia coli str. K-12 substr. W3110
  6e14-assembly1_G  TM=9.565E-01  e=4.011E-19  Escherichia coli
  5cyl-assembly4_D  TM=7.407E-01  e=4.985E-04  Pseudomonas aeruginosa

Organism: Escherichia coli (strain K12) (NCBI:txid83333)